Protein AF-X1QHU5-F1 (afdb_monomer)

Foldseek 3Di:
DVLVVVVVVCVVCVPDDDAQEAPADQFLVSLVVCVVSPGQEYEDAQCAHSQLAAGDDLVSQLVRLLSNLVVQVVVNHAYEYEAAFAAFPVFQFADDDVNHGYPDRHDPCRQFGDLVSLLVSCVRNVHQEYEGRQRAHAAFASDPDADDCVGGVLVSLQSNCVSVVNHAYEYPNAAFNDVVLVVLQVVLPHDDDDHGGHDVVSVVSSVVRRHDYYDHDNQLVSQLNSQLSNCCVVCVPDDPVCVSVVSSVVSSVVVVVD

Nearest PDB structures (foldseek):
  5u4n-assembly1_A-2  TM=1.002E+00  e=1.452E-43  Neisseria gonorrhoeae
  5u7s-assembly1_A-2  TM=9.946E-01  e=7.990E-39  Acinetobacter baumannii
  5u7s-assembly1_B-2  TM=9.998E-01  e=1.612E-35  Acinetobacter baumannii
  3ohi-assembly1_B  TM=9.628E-01  e=9.745E-25  Giardia duodenalis
  2isv-assembly1_A  TM=9.742E-01  e=1.432E-22  Giardia duodenalis

Structure (mmCIF, N/CA/C/O backbone):
data_AF-X1QHU5-F1
#
_entry.id   AF-X1QHU5-F1
#
loop_
_atom_site.group_PDB
_atom_site.id
_atom_site.type_symbol
_atom_site.label_atom_id
_atom_site.label_alt_id
_atom_site.label_comp_id
_atom_site.label_asym_id
_atom_site.label_entity_id
_atom_site.label_seq_id
_atom_site.pdbx_PDB_ins_code
_atom_site.Cartn_x
_atom_site.Cartn_y
_atom_site.Cartn_z
_atom_site.occupancy
_atom_site.B_iso_or_equiv
_atom_site.auth_seq_id
_atom_site.auth_comp_id
_atom_site.auth_asym_id
_atom_site.auth_atom_id
_atom_site.pdbx_PDB_model_num
ATOM 1 N N . PHE A 1 1 ? -10.743 1.634 -17.796 1.00 85.94 1 PHE A N 1
ATOM 2 C CA . PHE A 1 1 ? -9.766 0.640 -18.285 1.00 85.94 1 PHE A CA 1
ATOM 3 C C . PHE A 1 1 ? -9.348 -0.328 -17.175 1.00 85.94 1 PHE A C 1
ATOM 5 O O . PHE A 1 1 ? -9.432 -1.517 -17.434 1.00 85.94 1 PHE A O 1
ATOM 12 N N . LEU A 1 2 ? -9.015 0.126 -15.951 1.00 96.88 2 LEU A N 1
ATOM 13 C CA . LEU A 1 2 ? -8.623 -0.740 -14.815 1.00 96.88 2 LEU A CA 1
ATOM 14 C C . LEU A 1 2 ? -9.543 -1.954 -14.605 1.00 96.88 2 LEU A C 1
ATOM 16 O O . LEU A 1 2 ? -9.075 -3.085 -14.634 1.00 96.88 2 LEU A O 1
ATOM 20 N N . ARG A 1 3 ? -10.863 -1.727 -14.530 1.00 97.06 3 ARG A N 1
ATOM 21 C CA . ARG A 1 3 ? -11.877 -2.795 -14.452 1.00 97.06 3 ARG A CA 1
ATOM 22 C C . ARG A 1 3 ? -11.651 -3.915 -15.476 1.00 97.06 3 ARG A C 1
ATOM 24 O O . ARG A 1 3 ? -11.745 -5.085 -15.139 1.00 97.06 3 ARG A O 1
ATOM 31 N N . HIS A 1 4 ? -11.367 -3.565 -16.729 1.00 98.31 4 HIS A N 1
ATOM 32 C CA . HIS A 1 4 ? -11.203 -4.553 -17.796 1.00 98.31 4 HIS A CA 1
ATOM 33 C C . HIS A 1 4 ? -9.871 -5.304 -17.724 1.00 98.31 4 HIS A C 1
ATOM 35 O O . HIS A 1 4 ? -9.828 -6.447 -18.163 1.00 98.31 4 HIS A O 1
ATOM 41 N N . LEU A 1 5 ? -8.817 -4.713 -17.146 1.00 98.44 5 LEU A N 1
ATOM 42 C CA . LEU A 1 5 ? -7.569 -5.439 -16.881 1.00 98.44 5 LEU A CA 1
ATOM 43 C C . LEU A 1 5 ? -7.803 -6.559 -15.862 1.00 98.44 5 LEU A C 1
ATOM 45 O O . LEU A 1 5 ? -7.362 -7.683 -16.075 1.00 98.44 5 LEU A O 1
ATOM 49 N N . ILE A 1 6 ? -8.560 -6.270 -14.801 1.00 98.50 6 ILE A N 1
ATOM 50 C CA . ILE A 1 6 ? -8.901 -7.274 -13.789 1.00 98.50 6 ILE A CA 1
ATOM 51 C C . ILE A 1 6 ? -9.835 -8.348 -14.353 1.00 98.50 6 ILE A C 1
ATOM 53 O O . ILE A 1 6 ? -9.624 -9.528 -14.091 1.00 98.50 6 ILE A O 1
ATOM 57 N N . LEU A 1 7 ? -10.821 -7.974 -15.176 1.00 98.38 7 LEU A N 1
ATOM 58 C CA . LEU A 1 7 ? -11.672 -8.957 -15.858 1.00 98.38 7 LEU A CA 1
ATOM 59 C C . LEU A 1 7 ? -10.853 -9.905 -16.744 1.00 98.38 7 LEU A C 1
ATOM 61 O O . LEU A 1 7 ? -11.042 -11.112 -16.654 1.00 98.38 7 LEU A O 1
ATOM 65 N N . ALA A 1 8 ? -9.905 -9.380 -17.528 1.00 98.62 8 ALA A N 1
ATOM 66 C CA . ALA A 1 8 ? -9.025 -10.208 -18.349 1.00 98.62 8 ALA A CA 1
ATOM 67 C C . ALA A 1 8 ? -8.171 -11.165 -17.498 1.00 98.62 8 ALA A C 1
ATOM 69 O O . ALA A 1 8 ? -8.049 -12.337 -17.839 1.00 98.62 8 ALA A O 1
ATOM 70 N N . ALA A 1 9 ? -7.638 -10.699 -16.362 1.00 98.31 9 ALA A N 1
ATOM 71 C CA . ALA A 1 9 ? -6.880 -11.550 -15.445 1.00 98.31 9 ALA A CA 1
ATOM 72 C C . ALA A 1 9 ? -7.738 -12.686 -14.858 1.00 98.31 9 ALA A C 1
ATOM 74 O O . ALA A 1 9 ? -7.284 -13.823 -14.788 1.00 98.31 9 ALA A O 1
ATOM 75 N N . ILE A 1 10 ? -8.987 -12.404 -14.476 1.00 98.19 10 ILE A N 1
ATOM 76 C CA . ILE A 1 10 ? -9.917 -13.425 -13.965 1.00 98.19 10 ILE A CA 1
ATOM 77 C C . ILE A 1 10 ? -10.288 -14.433 -15.064 1.00 98.19 10 ILE A C 1
ATOM 79 O O . ILE A 1 10 ? -10.389 -15.627 -14.791 1.00 98.19 10 ILE A O 1
ATOM 83 N N . GLU A 1 11 ? -10.476 -13.973 -16.304 1.00 98.62 11 GLU A N 1
ATOM 84 C CA . GLU A 1 11 ? -10.753 -14.843 -17.455 1.00 98.62 11 GLU A CA 1
ATOM 85 C C . GLU A 1 11 ? -9.562 -15.753 -17.798 1.00 98.62 11 GLU A C 1
ATOM 87 O O . GLU A 1 11 ? -9.755 -16.938 -18.074 1.00 98.62 11 GLU A O 1
ATOM 92 N N . GLU A 1 12 ? -8.337 -15.224 -17.763 1.00 98.62 12 GLU A N 1
ATOM 93 C CA . GLU A 1 12 ? -7.111 -15.976 -18.056 1.00 98.62 12 GLU A CA 1
ATOM 94 C C . GLU A 1 12 ? -6.731 -16.944 -16.922 1.00 98.62 12 GLU A C 1
ATOM 96 O O . GLU A 1 12 ? -6.290 -18.068 -17.179 1.00 98.62 12 GLU A O 1
ATOM 101 N N . PHE A 1 13 ? -6.957 -16.549 -15.664 1.00 98.25 13 PHE A N 1
ATOM 102 C CA . PHE A 1 13 ? -6.582 -17.307 -14.466 1.00 98.25 13 PHE A CA 1
ATOM 103 C C . PHE A 1 13 ? -7.801 -17.662 -13.591 1.00 98.25 13 PHE A C 1
ATOM 105 O O . PHE A 1 13 ? -7.847 -17.306 -12.412 1.00 98.25 13 PHE A O 1
ATOM 112 N N . PRO A 1 14 ? -8.772 -18.448 -14.098 1.00 97.88 14 PRO A N 1
ATOM 113 C CA . PRO A 1 14 ? -10.074 -18.653 -13.444 1.00 97.88 14 PRO A CA 1
ATOM 114 C C . PRO A 1 14 ? -10.017 -19.440 -12.124 1.00 97.88 14 PRO A C 1
ATOM 116 O O . PRO A 1 14 ? -11.019 -19.569 -11.426 1.00 97.88 14 PRO A O 1
ATOM 119 N N . HIS A 1 15 ? -8.861 -20.014 -11.793 1.00 98.31 15 HIS A N 1
ATOM 120 C CA . HIS A 1 15 ? -8.626 -20.794 -10.580 1.00 98.31 15 HIS A CA 1
ATOM 121 C C . HIS A 1 15 ? -8.024 -19.960 -9.440 1.00 98.31 15 HIS A C 1
ATOM 123 O O . HIS A 1 15 ? -7.868 -20.477 -8.334 1.00 98.31 15 HIS A O 1
ATOM 129 N N . ILE A 1 16 ? -7.678 -18.696 -9.697 1.00 98.31 16 ILE A N 1
ATOM 130 C CA . ILE A 1 16 ? -7.109 -17.782 -8.709 1.00 98.31 16 ILE A CA 1
ATOM 131 C C . ILE A 1 16 ? -8.197 -16.792 -8.279 1.00 98.31 16 ILE A C 1
ATOM 133 O O . ILE A 1 16 ? -8.677 -16.021 -9.109 1.00 98.31 16 ILE A O 1
ATOM 137 N N . PRO A 1 17 ? -8.608 -16.779 -6.999 1.00 98.44 17 PRO A N 1
ATOM 138 C CA . PRO A 1 17 ? -9.481 -15.732 -6.483 1.00 98.44 17 PRO A CA 1
ATOM 139 C C . PRO A 1 17 ? -8.769 -14.377 -6.541 1.00 98.44 17 PRO A C 1
ATOM 141 O O . PRO A 1 17 ? -7.654 -14.241 -6.041 1.00 98.44 17 PRO A O 1
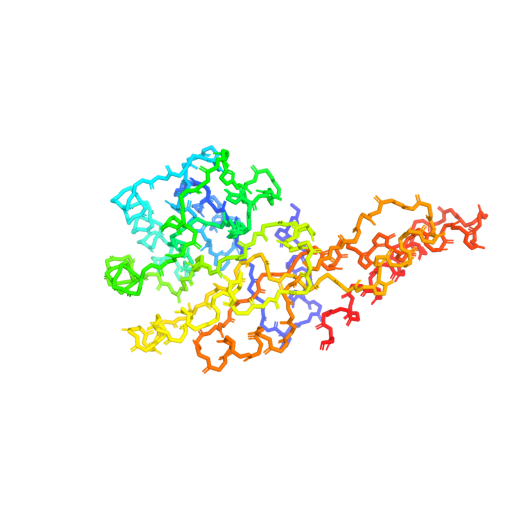ATOM 144 N N . VAL A 1 18 ? -9.418 -13.371 -7.127 1.00 98.50 18 VAL A N 1
ATOM 145 C CA . VAL A 1 18 ? -8.866 -12.016 -7.263 1.00 98.50 18 VAL A CA 1
ATOM 146 C C . VAL A 1 18 ? -9.747 -11.026 -6.510 1.00 98.50 18 VAL A C 1
ATOM 148 O O . VAL A 1 18 ? -10.958 -10.986 -6.717 1.00 98.50 18 VAL A O 1
ATOM 151 N N . CYS A 1 19 ? -9.126 -10.204 -5.663 1.00 98.56 19 CYS A N 1
ATOM 152 C CA . CYS A 1 19 ? -9.752 -9.029 -5.064 1.00 98.56 19 CYS A CA 1
ATOM 153 C C . CYS A 1 19 ? -9.304 -7.777 -5.827 1.00 98.56 19 CYS A C 1
ATOM 155 O O . CYS A 1 19 ? -8.105 -7.545 -5.973 1.00 98.56 19 CYS A O 1
ATOM 157 N N . MET A 1 20 ? -10.256 -6.964 -6.291 1.00 98.62 20 MET A N 1
ATOM 158 C CA . MET A 1 20 ? -9.975 -5.608 -6.763 1.00 98.62 20 MET A CA 1
ATOM 159 C C . MET A 1 20 ? -10.286 -4.639 -5.624 1.00 98.62 20 MET A C 1
ATOM 161 O O . MET A 1 20 ? -11.458 -4.410 -5.311 1.00 98.62 20 MET A O 1
ATOM 165 N N . HIS A 1 21 ? -9.233 -4.120 -4.999 1.00 98.81 21 HIS A N 1
ATOM 166 C CA . HIS A 1 21 ? -9.302 -3.231 -3.844 1.00 98.81 21 HIS A CA 1
ATOM 167 C C . HIS A 1 21 ? -8.992 -1.786 -4.251 1.00 98.81 21 HIS A C 1
ATOM 169 O O . HIS A 1 21 ? -8.044 -1.558 -5.000 1.00 98.81 21 HIS A O 1
ATOM 175 N N . GLN A 1 22 ? -9.805 -0.831 -3.789 1.00 98.56 22 GLN A N 1
ATOM 176 C CA . GLN A 1 22 ? -9.531 0.599 -3.947 1.00 98.56 22 GLN A CA 1
ATOM 177 C C . GLN A 1 22 ? -8.729 1.074 -2.746 1.00 98.56 22 GLN A C 1
ATOM 179 O O . GLN A 1 22 ? -9.267 1.070 -1.642 1.00 98.56 22 GLN A O 1
ATOM 184 N N . ASP A 1 23 ? -7.497 1.509 -2.984 1.00 97.94 23 ASP A N 1
ATOM 185 C CA . ASP A 1 23 ? -6.625 2.063 -1.947 1.00 97.94 23 ASP A CA 1
ATOM 186 C C . ASP A 1 23 ? -6.945 3.548 -1.705 1.00 97.94 23 ASP A C 1
ATOM 188 O O . ASP A 1 23 ? -7.388 4.246 -2.625 1.00 97.94 23 ASP A O 1
ATOM 192 N N . HIS A 1 24 ? -6.760 4.004 -0.463 1.00 96.56 24 HIS A N 1
ATOM 193 C CA . HIS A 1 24 ? -6.918 5.393 -0.006 1.00 96.56 24 HIS A CA 1
ATOM 194 C C . HIS A 1 24 ? -8.132 6.163 -0.573 1.00 96.56 24 HIS A C 1
ATOM 196 O O . HIS A 1 24 ? -8.014 7.241 -1.163 1.00 96.56 24 HIS A O 1
ATOM 202 N N . GLY A 1 25 ? -9.346 5.633 -0.397 1.00 97.69 25 GLY A N 1
ATOM 203 C CA . GLY A 1 25 ? -10.561 6.385 -0.705 1.00 97.69 25 GLY A CA 1
ATOM 204 C C . GLY A 1 25 ? -10.703 7.600 0.215 1.00 97.69 25 GLY A C 1
ATOM 205 O O . GLY A 1 25 ? -10.953 7.435 1.405 1.00 97.69 25 GLY A O 1
ATOM 206 N N . THR A 1 26 ? -10.596 8.810 -0.341 1.00 97.50 26 THR A N 1
ATOM 207 C CA . THR A 1 26 ? -10.594 10.071 0.431 1.00 97.50 26 THR A CA 1
ATOM 208 C C . THR A 1 26 ? -11.979 10.532 0.891 1.00 97.50 26 THR A C 1
ATOM 210 O O . THR A 1 26 ? -12.098 11.438 1.712 1.00 97.50 26 THR A O 1
ATOM 213 N N . SER A 1 27 ? -13.052 9.920 0.381 1.00 98.50 27 SER A N 1
ATOM 214 C CA . SER A 1 27 ? -14.421 10.183 0.830 1.00 98.50 27 SER A CA 1
ATOM 215 C C . SER A 1 27 ? -15.342 8.975 0.608 1.00 98.50 27 SER A C 1
ATOM 217 O O . SER A 1 27 ? -15.066 8.121 -0.252 1.00 98.50 27 SER A O 1
ATOM 219 N N . PRO A 1 28 ? -16.488 8.903 1.316 1.00 98.69 28 PRO A N 1
ATOM 220 C CA . PRO A 1 28 ? -17.507 7.893 1.043 1.00 98.69 28 PRO A CA 1
ATOM 221 C C . PRO A 1 28 ? -17.990 7.907 -0.415 1.00 98.69 28 PRO A C 1
ATOM 223 O O . PRO A 1 28 ? -18.254 6.849 -0.981 1.00 98.69 28 PRO A O 1
ATOM 226 N N . ASP A 1 29 ? -18.036 9.067 -1.073 1.00 98.62 29 ASP A N 1
ATOM 227 C CA . ASP A 1 29 ? -18.454 9.171 -2.477 1.00 98.62 29 ASP A CA 1
ATOM 228 C C . ASP A 1 29 ? -17.441 8.511 -3.430 1.00 98.62 29 ASP A C 1
ATOM 230 O O . ASP A 1 29 ? -17.827 7.827 -4.385 1.00 98.62 29 ASP A O 1
ATOM 234 N N . VAL A 1 30 ? -16.138 8.635 -3.147 1.00 98.56 30 VAL A N 1
ATOM 235 C CA . VAL A 1 30 ? -15.076 7.931 -3.891 1.00 98.56 30 VAL A CA 1
ATOM 236 C C . VAL A 1 30 ? -15.201 6.417 -3.709 1.00 98.56 30 VAL A C 1
ATOM 238 O O . VAL A 1 30 ? -15.130 5.656 -4.685 1.00 98.56 30 VAL A O 1
ATOM 241 N N . CYS A 1 31 ? -15.458 5.964 -2.481 1.00 98.75 31 CYS A N 1
ATOM 242 C CA . CYS A 1 31 ? -15.699 4.551 -2.188 1.00 98.75 31 CYS A CA 1
ATOM 243 C C . CYS A 1 31 ? -16.944 4.035 -2.930 1.00 98.75 31 CYS A C 1
ATOM 245 O O . CYS A 1 31 ? -16.903 2.985 -3.576 1.00 98.75 31 CYS A O 1
ATOM 247 N N . GLN A 1 32 ? -18.034 4.808 -2.935 1.00 98.69 32 GLN A N 1
ATOM 248 C CA . GLN A 1 32 ? -19.267 4.467 -3.640 1.00 98.69 32 GLN A CA 1
ATOM 249 C C . GLN A 1 32 ? -19.022 4.350 -5.146 1.00 98.69 32 GLN A C 1
ATOM 251 O O . GLN A 1 32 ? -19.490 3.407 -5.795 1.00 98.69 32 GLN A O 1
ATOM 256 N N . ARG A 1 33 ? -18.260 5.287 -5.718 1.00 98.56 33 ARG A N 1
ATOM 257 C CA . ARG A 1 33 ? -17.893 5.245 -7.132 1.00 98.56 33 ARG A CA 1
ATOM 258 C C . ARG A 1 33 ? -17.075 3.998 -7.464 1.00 98.56 33 ARG A C 1
ATOM 260 O O . ARG A 1 33 ? -17.301 3.391 -8.510 1.00 98.56 33 ARG A O 1
ATOM 267 N N . SER A 1 34 ? -16.171 3.595 -6.580 1.00 98.69 34 SER A N 1
ATOM 268 C CA . SER A 1 34 ? -15.360 2.385 -6.751 1.00 98.69 34 SER A CA 1
ATOM 269 C C . SER A 1 34 ? -16.233 1.127 -6.751 1.00 98.69 34 SER A C 1
ATOM 271 O O . SER A 1 34 ? -16.131 0.304 -7.662 1.00 98.69 34 SER A O 1
ATOM 273 N N . ILE A 1 35 ? -17.208 1.035 -5.842 1.00 98.62 35 ILE A N 1
ATOM 274 C CA . ILE A 1 35 ? -18.209 -0.046 -5.838 1.00 98.62 35 ILE A CA 1
ATOM 275 C C . ILE A 1 35 ? -18.974 -0.098 -7.173 1.00 98.62 35 ILE A C 1
ATOM 277 O O . ILE A 1 35 ? -19.084 -1.160 -7.785 1.00 98.62 35 ILE A O 1
ATOM 281 N N . GLN A 1 36 ? -19.435 1.045 -7.700 1.00 98.44 36 GLN A N 1
ATOM 282 C CA . GLN A 1 36 ? -20.114 1.106 -9.010 1.00 98.44 36 GLN A CA 1
ATOM 283 C C . GLN A 1 36 ? -19.230 0.629 -10.175 1.00 98.44 36 GLN A C 1
ATOM 285 O O . GLN A 1 36 ? -19.736 0.161 -11.199 1.00 98.44 36 GLN A O 1
ATOM 290 N N . LEU A 1 37 ? -17.909 0.769 -10.048 1.00 98.38 37 LEU A N 1
ATOM 291 C CA . LEU A 1 37 ? -16.937 0.313 -11.040 1.00 98.38 37 LEU A CA 1
ATOM 292 C C . LEU A 1 37 ? -16.614 -1.184 -10.925 1.00 98.38 37 LEU A C 1
ATOM 294 O O . LEU A 1 37 ? -15.932 -1.708 -11.808 1.00 98.38 37 LEU A O 1
ATOM 298 N N . GLY A 1 38 ? -17.164 -1.878 -9.925 1.00 97.94 38 GLY A N 1
ATOM 299 C CA . GLY A 1 38 ? -17.027 -3.321 -9.734 1.00 97.94 38 GLY A CA 1
ATOM 300 C C . GLY A 1 38 ? -15.893 -3.730 -8.797 1.00 97.94 38 GLY A C 1
ATOM 301 O O . GLY A 1 38 ? -15.462 -4.878 -8.862 1.00 97.94 38 GLY A O 1
ATOM 302 N N . PHE A 1 39 ? -15.399 -2.817 -7.956 1.00 98.69 39 PHE A N 1
ATOM 303 C CA . PHE A 1 39 ? -14.452 -3.168 -6.900 1.00 98.69 39 PHE A CA 1
ATOM 304 C C . PHE A 1 39 ? -15.121 -4.081 -5.866 1.00 98.69 39 PHE A C 1
ATOM 306 O O . PHE A 1 39 ? -16.252 -3.833 -5.448 1.00 98.69 39 PHE A O 1
ATOM 313 N N . SER A 1 40 ? -14.411 -5.134 -5.458 1.00 98.75 40 SER A N 1
ATOM 314 C CA . SER A 1 40 ? -14.866 -6.097 -4.446 1.00 98.75 40 SER A CA 1
ATOM 315 C C . SER A 1 40 ? -14.449 -5.703 -3.028 1.00 98.75 40 SER A C 1
ATOM 317 O O . SER A 1 40 ? -14.931 -6.286 -2.060 1.00 98.75 40 SER A O 1
ATOM 319 N N . SER A 1 41 ? -13.561 -4.715 -2.899 1.00 98.94 41 SER A N 1
ATOM 320 C CA . SER A 1 41 ? -13.158 -4.117 -1.631 1.00 98.94 41 SER A CA 1
ATOM 321 C C . SER A 1 41 ? -12.806 -2.638 -1.819 1.00 98.94 41 SER A C 1
ATOM 323 O O . SER A 1 41 ? -12.336 -2.237 -2.885 1.00 98.94 41 SER A O 1
ATOM 325 N N . VAL A 1 42 ? -13.027 -1.825 -0.790 1.00 98.88 42 VAL A N 1
ATOM 326 C CA . VAL A 1 42 ? -12.642 -0.408 -0.754 1.00 98.88 42 VAL A CA 1
ATOM 327 C C . VAL A 1 42 ? -11.968 -0.076 0.572 1.00 98.88 42 VAL A C 1
ATOM 329 O O . VAL A 1 42 ? -12.325 -0.641 1.601 1.00 98.88 42 VAL A O 1
ATOM 332 N N . MET A 1 43 ? -11.023 0.853 0.561 1.00 98.81 43 MET A N 1
ATOM 333 C CA . MET A 1 43 ? -10.507 1.496 1.760 1.00 98.81 43 MET A CA 1
ATOM 334 C C . MET A 1 43 ? -11.139 2.879 1.904 1.00 98.81 43 MET A C 1
ATOM 336 O O . MET A 1 43 ? -11.079 3.677 0.969 1.00 98.81 43 MET A O 1
ATOM 340 N N . MET A 1 44 ? -11.719 3.167 3.067 1.00 98.62 44 MET A N 1
ATOM 341 C CA . MET A 1 44 ? -12.021 4.537 3.478 1.00 98.62 44 MET A CA 1
ATOM 342 C C . MET A 1 44 ? -10.860 5.025 4.335 1.00 98.62 44 MET A C 1
ATOM 344 O O . MET A 1 44 ? -10.765 4.665 5.509 1.00 98.62 44 MET A O 1
ATOM 348 N N . ASP A 1 45 ? -9.988 5.843 3.753 1.00 98.19 45 ASP A N 1
ATOM 349 C CA . ASP A 1 45 ? -8.929 6.495 4.515 1.00 98.19 45 ASP A CA 1
ATOM 350 C C . ASP A 1 45 ? -9.504 7.728 5.210 1.00 98.19 45 ASP A C 1
ATOM 352 O O . ASP A 1 45 ? -9.414 8.859 4.740 1.00 98.19 45 ASP A O 1
ATOM 356 N N . GLY A 1 46 ? -10.191 7.470 6.320 1.00 97.62 46 GLY A N 1
ATOM 357 C CA . GLY A 1 46 ? -10.712 8.510 7.188 1.00 97.62 46 GLY A CA 1
ATOM 358 C C . GLY A 1 46 ? -9.656 9.104 8.111 1.00 97.62 46 GLY A C 1
ATOM 359 O O . GLY A 1 46 ? -10.027 9.953 8.910 1.00 97.62 46 GLY A O 1
ATOM 360 N N . SER A 1 47 ? -8.387 8.672 8.055 1.00 95.94 47 SER A N 1
ATOM 361 C CA . SER A 1 47 ? -7.316 9.284 8.852 1.00 95.94 47 SER A CA 1
ATOM 362 C C . SER A 1 47 ? -6.973 10.685 8.335 1.00 95.94 47 SER A C 1
ATOM 364 O O . SER A 1 47 ? -6.617 11.576 9.111 1.00 95.94 47 SER A O 1
ATOM 366 N N . LEU A 1 48 ? -7.181 10.906 7.035 1.00 95.75 48 LEU A N 1
ATOM 367 C CA . LEU A 1 48 ? -6.971 12.163 6.333 1.00 95.75 48 LEU A CA 1
ATOM 368 C C . LEU A 1 48 ? -8.302 12.769 5.856 1.00 95.75 48 LEU A C 1
ATOM 370 O O . LEU A 1 48 ? -9.346 12.117 5.792 1.00 95.75 48 LEU A O 1
ATOM 374 N N . GLY A 1 49 ? -8.274 14.066 5.556 1.00 95.44 49 GLY A N 1
ATOM 375 C CA . GLY A 1 49 ? -9.391 14.783 4.956 1.00 95.44 49 GLY A CA 1
ATOM 376 C C . GLY A 1 49 ? -9.573 14.414 3.485 1.00 95.44 49 GLY A C 1
ATOM 377 O O . GLY A 1 49 ? -8.764 13.703 2.893 1.00 95.44 49 GLY A O 1
ATOM 378 N N . GLU A 1 50 ? -10.615 14.956 2.848 1.00 97.00 50 GLU A N 1
ATOM 379 C CA . GLU A 1 50 ? -10.876 14.709 1.418 1.00 97.00 50 GLU A CA 1
ATOM 380 C C . GLU A 1 50 ? -9.745 15.193 0.490 1.00 97.00 50 GLU A C 1
ATOM 382 O O . GLU A 1 50 ? -9.661 14.770 -0.664 1.00 97.00 50 GLU A O 1
ATOM 387 N N . ASP A 1 51 ? -8.872 16.068 0.997 1.00 96.00 51 ASP A N 1
ATOM 388 C CA . ASP A 1 51 ? -7.654 16.522 0.327 1.00 96.00 51 ASP A CA 1
ATOM 389 C C . ASP A 1 51 ? -6.540 15.461 0.286 1.00 96.00 51 ASP A C 1
ATOM 391 O O . ASP A 1 51 ? -5.551 15.664 -0.417 1.00 96.00 51 ASP A O 1
ATOM 395 N N . GLY A 1 52 ? -6.696 14.354 1.022 1.00 94.31 52 GLY A N 1
ATOM 396 C CA . GLY A 1 52 ? -5.707 13.286 1.160 1.00 94.31 52 GLY A CA 1
ATOM 397 C C . GLY A 1 52 ? -4.443 13.715 1.907 1.00 94.31 52 GLY A C 1
ATOM 398 O O . GLY A 1 52 ? -3.402 13.085 1.731 1.00 94.31 52 GLY A O 1
ATOM 399 N N . LYS A 1 53 ? -4.504 14.811 2.679 1.00 94.06 53 LYS A N 1
ATOM 400 C CA . LYS A 1 53 ? -3.323 15.498 3.232 1.00 94.06 53 LYS A CA 1
ATOM 401 C C . LYS A 1 53 ? -3.481 15.971 4.664 1.00 94.06 53 LYS A C 1
ATOM 403 O O . LYS A 1 53 ? -2.507 15.973 5.410 1.00 94.06 53 LYS A O 1
ATOM 408 N N . THR A 1 54 ? -4.674 16.395 5.062 1.00 94.69 54 THR A N 1
ATOM 409 C CA . THR A 1 54 ? -4.896 16.959 6.396 1.00 94.69 54 THR A CA 1
ATOM 410 C C . THR A 1 54 ? -5.302 15.854 7.373 1.00 94.69 54 THR A C 1
ATOM 412 O O . THR A 1 54 ? -6.371 15.280 7.174 1.00 94.69 54 THR A O 1
ATOM 415 N N . PRO A 1 55 ? -4.534 15.561 8.444 1.00 94.50 55 PRO A N 1
ATOM 416 C CA . PRO A 1 55 ? -4.978 14.650 9.497 1.00 94.50 55 PRO A CA 1
ATOM 417 C C . PRO A 1 55 ? -6.307 15.099 10.101 1.00 94.50 55 PRO A C 1
ATOM 419 O O . PRO A 1 55 ? -6.493 16.277 10.417 1.00 94.50 55 PRO A O 1
ATOM 422 N N . THR A 1 56 ? -7.232 14.164 10.272 1.00 95.69 56 THR A N 1
ATOM 423 C CA . THR A 1 56 ? -8.566 14.442 10.814 1.00 95.69 56 THR A CA 1
ATOM 424 C C . THR A 1 56 ? -8.689 13.973 12.257 1.00 95.69 56 THR A C 1
ATOM 426 O O . THR A 1 56 ? -7.832 13.267 12.790 1.00 95.69 56 THR A O 1
ATOM 429 N N . ASP A 1 57 ? -9.761 14.400 12.921 1.00 95.81 57 ASP A N 1
ATOM 430 C CA . ASP A 1 57 ? -10.086 13.900 14.249 1.00 95.81 57 ASP A CA 1
ATOM 431 C C . ASP A 1 57 ? -10.747 12.510 14.207 1.00 95.81 57 ASP A C 1
ATOM 433 O O . ASP A 1 57 ? -11.320 12.067 13.208 1.00 95.81 57 ASP A O 1
ATOM 437 N N . TYR A 1 58 ? -10.679 11.818 15.342 1.00 96.56 58 TYR A N 1
ATOM 438 C CA . TYR A 1 58 ? -11.196 10.462 15.497 1.00 96.56 58 TYR A CA 1
ATOM 439 C C . TYR A 1 58 ? -12.694 10.336 15.168 1.00 96.56 58 TYR A C 1
ATOM 441 O O . TYR A 1 58 ? -13.120 9.363 14.547 1.00 96.56 58 TYR A O 1
ATOM 449 N N . GLU A 1 59 ? -13.509 11.322 15.551 1.00 98.25 59 GLU A N 1
ATOM 450 C CA . GLU A 1 59 ? -14.960 11.271 15.345 1.00 98.25 59 GLU A CA 1
ATOM 451 C C . GLU A 1 59 ? -15.329 11.465 13.868 1.00 98.25 59 GLU A C 1
ATOM 453 O O . GLU A 1 59 ? -16.263 10.827 13.372 1.00 98.25 59 GLU A O 1
ATOM 458 N N . TYR A 1 60 ? -14.577 12.296 13.137 1.00 98.31 60 TYR A N 1
ATOM 459 C CA . TYR A 1 60 ? -14.657 12.377 11.683 1.00 98.31 60 TYR A CA 1
ATOM 460 C C . TYR A 1 60 ? -14.364 11.014 11.056 1.00 98.31 60 TYR A C 1
ATOM 462 O O . TYR A 1 60 ? -15.207 10.511 10.306 1.00 98.31 60 TYR A O 1
ATOM 470 N N . ASN A 1 61 ? -13.223 10.409 11.406 1.00 98.50 61 ASN A N 1
ATOM 471 C CA . ASN A 1 61 ? -12.773 9.135 10.850 1.00 98.50 61 ASN A CA 1
ATOM 472 C C . ASN A 1 61 ? -13.811 8.022 11.075 1.00 98.50 61 ASN A C 1
ATOM 474 O O . ASN A 1 61 ? -14.256 7.364 10.129 1.00 98.50 61 ASN A O 1
ATOM 478 N N . VAL A 1 62 ? -14.288 7.865 12.315 1.00 98.75 62 VAL A N 1
ATOM 479 C CA . VAL A 1 62 ? -15.333 6.888 12.652 1.00 98.75 62 VAL A CA 1
ATOM 480 C C . VAL A 1 62 ? -16.585 7.116 11.808 1.00 98.75 62 VAL A C 1
ATOM 482 O O . VAL A 1 62 ? -17.118 6.160 11.243 1.00 98.75 62 VAL A O 1
ATOM 485 N N . ARG A 1 63 ? -17.055 8.363 11.690 1.00 98.75 63 ARG A N 1
ATOM 486 C CA . ARG A 1 63 ? -18.290 8.687 10.965 1.00 98.75 63 ARG A CA 1
ATOM 487 C C . ARG A 1 63 ? -18.198 8.340 9.480 1.00 98.75 63 ARG A C 1
ATOM 489 O O . ARG A 1 63 ? -19.108 7.693 8.959 1.00 98.75 63 ARG A O 1
ATOM 496 N N . VAL A 1 64 ? -17.136 8.771 8.793 1.00 98.75 64 VAL A N 1
ATOM 497 C CA . VAL A 1 64 ? -16.985 8.510 7.348 1.00 98.75 64 VAL A CA 1
ATOM 498 C C . VAL A 1 64 ? -16.754 7.025 7.076 1.00 98.75 64 VAL A C 1
ATOM 500 O O . VAL A 1 64 ? -17.335 6.473 6.141 1.00 98.75 64 VAL A O 1
ATOM 503 N N . THR A 1 65 ? -16.015 6.343 7.951 1.00 98.88 65 THR A N 1
ATOM 504 C CA . THR A 1 65 ? -15.790 4.898 7.853 1.00 98.88 65 THR A CA 1
ATOM 505 C C . THR A 1 65 ? -17.083 4.114 8.079 1.00 98.88 65 THR A C 1
ATOM 507 O O . THR A 1 65 ? -17.404 3.241 7.278 1.00 98.88 65 THR A O 1
ATOM 510 N N . GLN A 1 66 ? -17.891 4.456 9.090 1.00 98.81 66 GLN A N 1
ATOM 511 C CA . GLN A 1 66 ? -19.208 3.840 9.318 1.00 98.81 66 GLN A CA 1
ATOM 512 C C . GLN A 1 66 ? -20.147 4.011 8.121 1.00 98.81 66 GLN A C 1
ATOM 514 O O . GLN A 1 66 ? -20.837 3.066 7.733 1.00 98.81 66 GLN A O 1
ATOM 519 N N . GLN A 1 67 ? -20.178 5.210 7.532 1.00 98.75 67 GLN A N 1
ATOM 520 C CA . GLN A 1 67 ? -20.975 5.473 6.338 1.00 98.75 67 GLN A CA 1
ATOM 521 C C . GLN A 1 67 ? -20.538 4.570 5.178 1.00 98.75 67 GLN A C 1
ATOM 523 O O . GLN A 1 67 ? -21.391 3.965 4.522 1.00 98.75 67 GLN A O 1
ATOM 528 N N . THR A 1 68 ? -19.227 4.437 4.957 1.00 98.88 68 THR A N 1
ATOM 529 C CA . THR A 1 68 ? -18.672 3.564 3.917 1.00 98.88 68 THR A CA 1
ATOM 530 C C . THR A 1 68 ? -18.969 2.089 4.177 1.00 98.88 68 THR A C 1
ATOM 532 O O . THR A 1 68 ? -19.433 1.399 3.268 1.00 98.88 68 THR A O 1
ATOM 535 N N . VAL A 1 69 ? -18.795 1.616 5.413 1.00 98.88 69 VAL A N 1
ATOM 536 C CA . VAL A 1 69 ? -19.132 0.246 5.828 1.00 98.88 69 VAL A CA 1
ATOM 537 C C . VAL A 1 69 ? -20.598 -0.064 5.543 1.00 98.88 69 VAL A C 1
ATOM 539 O O . VAL A 1 69 ? -20.895 -1.046 4.863 1.00 98.88 69 VAL A O 1
ATOM 542 N N . ALA A 1 70 ? -21.520 0.805 5.966 1.00 98.75 70 ALA A N 1
ATOM 543 C CA . ALA A 1 70 ? -22.950 0.586 5.775 1.00 98.75 70 ALA A CA 1
ATOM 544 C C . ALA A 1 70 ? -23.334 0.416 4.292 1.00 98.75 70 ALA A C 1
ATOM 546 O O . ALA A 1 70 ? -24.111 -0.481 3.957 1.00 98.75 70 ALA A O 1
ATOM 547 N N . MET A 1 71 ? -22.787 1.244 3.393 1.00 98.44 71 MET A N 1
ATOM 548 C CA . MET A 1 71 ? -23.096 1.143 1.960 1.00 98.44 71 MET A CA 1
ATOM 549 C C . MET A 1 71 ? -22.387 -0.028 1.261 1.00 98.44 71 MET A C 1
ATOM 551 O O . MET A 1 71 ? -22.962 -0.630 0.352 1.00 98.44 71 MET A O 1
ATOM 555 N N . ALA A 1 72 ? -21.161 -0.362 1.670 1.00 98.75 72 ALA A N 1
ATOM 556 C CA . ALA A 1 72 ? -20.370 -1.429 1.065 1.00 98.75 72 ALA A CA 1
ATOM 557 C C . ALA A 1 72 ? -20.906 -2.810 1.461 1.00 98.75 72 ALA A C 1
ATOM 559 O O . ALA A 1 72 ? -21.173 -3.647 0.593 1.00 98.75 72 ALA A O 1
ATOM 560 N N . HIS A 1 73 ? -21.177 -3.016 2.755 1.00 98.81 73 HIS A N 1
ATOM 561 C CA . HIS A 1 73 ? -21.719 -4.272 3.280 1.00 98.81 73 HIS A CA 1
ATOM 562 C C . HIS A 1 73 ? -23.109 -4.583 2.723 1.00 98.81 73 HIS A C 1
ATOM 564 O O . HIS A 1 73 ? -23.406 -5.744 2.447 1.00 98.81 73 HIS A O 1
ATOM 570 N N . ALA A 1 74 ? -23.933 -3.563 2.451 1.00 98.56 74 ALA A N 1
ATOM 571 C CA . ALA A 1 74 ? -25.227 -3.740 1.783 1.00 98.56 74 ALA A CA 1
ATOM 572 C C . ALA A 1 74 ? -25.111 -4.360 0.374 1.00 98.56 74 ALA A C 1
ATOM 574 O O . ALA A 1 74 ? -26.080 -4.934 -0.126 1.00 98.56 74 ALA A O 1
ATOM 575 N N . CYS A 1 75 ? -23.933 -4.271 -0.253 1.00 97.62 75 CYS A N 1
ATOM 576 C CA . CYS A 1 75 ? -23.631 -4.839 -1.566 1.00 97.62 75 CYS A CA 1
ATOM 577 C C . CYS A 1 75 ? -22.641 -6.019 -1.508 1.00 97.62 75 CYS A C 1
ATOM 579 O O . CYS A 1 75 ? -22.228 -6.507 -2.559 1.00 97.62 75 CYS A O 1
ATOM 581 N N . GLY A 1 76 ? -22.245 -6.476 -0.314 1.00 98.44 76 GLY A N 1
ATOM 582 C CA . GLY A 1 76 ? -21.257 -7.547 -0.138 1.00 98.44 76 GLY A CA 1
ATOM 583 C C . GLY A 1 76 ? -19.806 -7.149 -0.442 1.00 98.44 76 GLY A C 1
ATOM 584 O O . GLY A 1 76 ? -18.989 -8.028 -0.702 1.00 98.44 76 GLY A O 1
ATOM 585 N N . VAL A 1 77 ? -19.487 -5.851 -0.438 1.00 98.81 77 VAL A N 1
ATOM 586 C CA . VAL A 1 77 ? -18.126 -5.320 -0.629 1.00 98.81 77 VAL A CA 1
ATOM 587 C C . VAL A 1 77 ? -17.452 -5.127 0.728 1.00 98.81 77 VAL A C 1
ATOM 589 O O . VAL A 1 77 ? -18.064 -4.567 1.634 1.00 98.81 77 VAL A O 1
ATOM 592 N N . SER A 1 78 ? -16.194 -5.555 0.856 1.00 98.88 78 SER A N 1
ATOM 593 C CA . SER A 1 78 ? -15.407 -5.394 2.089 1.00 98.88 78 SER A CA 1
ATOM 594 C C . SER A 1 78 ? -14.837 -3.984 2.244 1.00 98.88 78 SER A C 1
ATOM 596 O O . SER A 1 78 ? -14.467 -3.353 1.250 1.00 98.88 78 SER A O 1
ATOM 598 N N . VAL A 1 79 ? -14.679 -3.528 3.486 1.00 98.88 79 VAL A N 1
ATOM 599 C CA . VAL A 1 79 ? -14.123 -2.217 3.831 1.00 98.88 79 VAL A CA 1
ATOM 600 C C . VAL A 1 79 ? -12.886 -2.337 4.707 1.00 98.88 79 VAL A C 1
ATOM 602 O O . VAL A 1 79 ? -12.904 -2.963 5.766 1.00 98.88 79 VAL A O 1
ATOM 605 N N . GLU A 1 80 ? -11.831 -1.665 4.272 1.00 98.94 80 GLU A N 1
ATOM 606 C CA . GLU A 1 80 ? -10.676 -1.322 5.092 1.00 98.94 80 GLU A CA 1
ATOM 607 C C . GLU A 1 80 ? -10.837 0.104 5.634 1.00 98.94 80 GLU A C 1
ATOM 609 O O . GLU A 1 80 ? -11.286 0.997 4.913 1.00 98.94 80 GLU A O 1
ATOM 614 N N . GLY A 1 81 ? -10.491 0.321 6.900 1.00 98.62 81 GLY A N 1
ATOM 615 C CA . GLY A 1 81 ? -10.323 1.661 7.469 1.00 98.62 81 GLY A CA 1
ATOM 616 C C . GLY A 1 81 ? -8.912 1.839 8.014 1.00 98.62 81 GLY A C 1
ATOM 617 O O . GLY A 1 81 ? -8.236 0.847 8.285 1.00 98.62 81 GLY A O 1
ATOM 618 N N . GLU A 1 82 ? -8.486 3.082 8.211 1.00 98.06 82 GLU A N 1
ATOM 619 C CA . GLU A 1 82 ? -7.176 3.416 8.782 1.00 98.06 82 GLU A CA 1
ATOM 620 C C . GLU A 1 82 ? -7.316 4.174 10.100 1.00 98.06 82 GLU A C 1
ATOM 622 O O . GLU A 1 82 ? -8.159 5.063 10.226 1.00 98.06 82 GLU A O 1
ATOM 627 N N . LEU A 1 83 ? -6.485 3.824 11.084 1.00 95.38 83 LEU A N 1
ATOM 628 C CA . LEU A 1 83 ? -6.379 4.548 12.347 1.00 95.38 83 LEU A CA 1
ATOM 629 C C . LEU A 1 83 ? -4.918 4.880 12.661 1.00 95.38 83 LEU A C 1
ATOM 631 O O . LEU A 1 83 ? -4.065 3.993 12.689 1.00 95.38 83 LEU A O 1
ATOM 635 N N . GLY A 1 84 ? -4.660 6.142 13.002 1.00 91.12 84 GLY A N 1
ATOM 636 C CA . GLY A 1 84 ? -3.317 6.728 12.982 1.00 91.12 84 GLY A CA 1
ATOM 637 C C . GLY A 1 84 ? -3.004 7.313 11.604 1.00 91.12 84 GLY A C 1
ATOM 638 O O . GLY A 1 84 ? -3.801 7.177 10.686 1.00 91.12 84 GLY A O 1
ATOM 639 N N . CYS A 1 85 ? -1.869 7.989 11.476 1.00 86.88 85 CYS A N 1
ATOM 640 C CA . CYS A 1 85 ? -1.379 8.551 10.222 1.00 86.88 85 CYS A CA 1
ATOM 641 C C . CYS A 1 85 ? -0.034 7.914 9.881 1.00 86.88 85 CYS A C 1
ATOM 643 O O . CYS A 1 85 ? 0.865 7.880 10.722 1.00 86.88 85 CYS A O 1
ATOM 645 N N . LEU A 1 86 ? 0.140 7.456 8.644 1.00 84.56 86 LEU A N 1
ATOM 646 C CA . LEU A 1 86 ? 1.441 6.982 8.171 1.00 84.56 86 LEU A CA 1
ATOM 647 C C . LEU A 1 86 ? 2.497 8.086 8.259 1.00 84.56 86 LEU A C 1
ATOM 649 O O . LEU A 1 86 ? 2.236 9.255 7.980 1.00 84.56 86 LEU A O 1
ATOM 653 N N . GLY A 1 87 ? 3.704 7.707 8.664 1.00 83.00 87 GLY A N 1
ATOM 654 C CA . GLY A 1 87 ? 4.729 8.654 9.069 1.00 83.00 87 GLY A CA 1
ATOM 655 C C . GLY A 1 87 ? 5.989 7.965 9.558 1.00 83.00 87 GLY A C 1
ATOM 656 O O . GLY A 1 87 ? 5.939 7.029 10.352 1.00 83.00 87 GLY A O 1
ATOM 657 N N . SER A 1 88 ? 7.137 8.449 9.091 1.00 83.75 88 SER A N 1
ATOM 658 C CA . SER A 1 88 ? 8.434 8.015 9.599 1.00 83.75 88 SER A CA 1
ATOM 659 C C . SER A 1 88 ? 8.639 8.558 11.011 1.00 83.75 88 SER A C 1
ATOM 661 O O . SER A 1 88 ? 8.681 9.774 11.206 1.00 83.75 88 SER A O 1
ATOM 663 N N . LEU A 1 89 ? 8.862 7.674 11.987 1.00 81.25 89 LEU A N 1
ATOM 664 C CA . LEU A 1 89 ? 9.169 8.076 13.369 1.00 81.25 89 LEU A CA 1
ATOM 665 C C . LEU A 1 89 ? 10.504 8.831 13.492 1.00 81.25 89 LEU A C 1
ATOM 667 O O . LEU A 1 89 ? 10.725 9.517 14.487 1.00 81.25 89 LEU A O 1
ATOM 671 N N . GLU A 1 90 ? 11.384 8.744 12.486 1.00 80.50 90 GLU A N 1
ATOM 672 C CA . GLU A 1 90 ? 12.645 9.496 12.451 1.00 80.50 90 GLU A CA 1
ATOM 673 C C . GLU A 1 90 ? 12.433 10.971 12.087 1.00 80.50 90 GLU A C 1
ATOM 675 O O . GLU A 1 90 ? 13.134 11.845 12.598 1.00 80.50 90 GLU A O 1
ATOM 680 N N . THR A 1 91 ? 11.501 11.252 11.170 1.00 83.62 91 THR A N 1
ATOM 681 C CA . THR A 1 91 ? 11.374 12.577 10.536 1.00 83.62 91 THR A CA 1
ATOM 682 C C . THR A 1 91 ? 10.055 13.283 10.828 1.00 83.62 91 THR A C 1
ATOM 684 O O . THR A 1 91 ? 9.968 14.496 10.646 1.00 83.62 91 THR A O 1
ATOM 687 N N . GLY A 1 92 ? 9.031 12.548 11.265 1.00 84.81 92 GLY A N 1
ATOM 688 C CA . GLY A 1 92 ? 7.665 13.047 11.404 1.00 84.81 92 GLY A CA 1
ATOM 689 C C . GLY A 1 92 ? 6.919 13.217 10.078 1.00 84.81 92 GLY A C 1
ATOM 690 O O . GLY A 1 92 ? 5.853 13.821 10.070 1.00 84.81 92 GLY A O 1
ATOM 691 N N . MET A 1 93 ? 7.469 12.741 8.954 1.00 87.44 93 MET A N 1
ATOM 692 C CA . MET A 1 93 ? 6.899 12.947 7.617 1.00 87.44 93 MET A CA 1
ATOM 693 C C . MET A 1 93 ? 6.329 11.649 7.023 1.00 87.44 93 MET A C 1
ATOM 695 O O . MET A 1 93 ? 6.946 10.588 7.134 1.00 87.44 93 MET A O 1
ATOM 699 N N . ALA A 1 94 ? 5.176 11.746 6.350 1.00 81.62 94 ALA A N 1
ATOM 700 C CA . ALA A 1 94 ? 4.439 10.620 5.754 1.00 81.62 94 ALA A CA 1
ATOM 701 C C . ALA A 1 94 ? 4.999 10.114 4.413 1.00 81.62 94 ALA A C 1
ATOM 703 O O . ALA A 1 94 ? 4.855 8.935 4.081 1.00 81.62 94 ALA A O 1
ATOM 704 N N . GLY A 1 95 ? 5.641 10.996 3.640 1.00 83.06 95 GLY A N 1
ATOM 705 C CA . GLY A 1 95 ? 5.822 10.768 2.204 1.00 83.06 95 GLY A CA 1
ATOM 706 C C . GLY A 1 95 ? 4.487 10.860 1.452 1.00 83.06 95 GLY A C 1
ATOM 707 O O . GLY A 1 95 ? 3.469 11.214 2.037 1.00 83.06 95 GLY A O 1
ATOM 708 N N . GLU A 1 96 ? 4.494 10.548 0.157 1.00 80.06 96 GLU A N 1
ATOM 709 C CA . GLU A 1 96 ? 3.290 10.565 -0.684 1.00 80.06 96 GLU A CA 1
ATOM 710 C C . GLU A 1 96 ? 3.163 9.239 -1.449 1.00 80.06 96 GLU A C 1
ATOM 712 O O . GLU A 1 96 ? 4.149 8.749 -2.007 1.00 80.06 96 GLU A O 1
ATOM 717 N N . GLU A 1 97 ? 1.951 8.686 -1.497 1.00 82.38 97 GLU A N 1
ATOM 718 C CA . GLU A 1 97 ? 1.537 7.605 -2.398 1.00 82.38 97 GLU A CA 1
ATOM 719 C C . GLU A 1 97 ? 0.483 8.170 -3.349 1.00 82.38 97 GLU A C 1
ATOM 721 O O . GLU A 1 97 ? -0.597 8.561 -2.918 1.00 82.38 97 GLU A O 1
ATOM 726 N N . ASP A 1 98 ? 0.829 8.326 -4.627 1.00 80.62 98 ASP A N 1
ATOM 727 C CA . ASP A 1 98 ? -0.034 8.937 -5.651 1.00 80.62 98 ASP A CA 1
ATOM 728 C C . ASP A 1 98 ? -0.682 10.285 -5.242 1.00 80.62 98 ASP A C 1
ATOM 730 O O . ASP A 1 98 ? -1.768 10.649 -5.695 1.00 80.62 98 ASP A O 1
ATOM 734 N N . GLY A 1 99 ? 0.028 11.067 -4.418 1.00 85.88 99 GLY A N 1
ATOM 735 C CA . GLY A 1 99 ? -0.401 12.373 -3.904 1.00 85.88 99 GLY A CA 1
ATOM 736 C C . GLY A 1 99 ? -1.121 12.337 -2.550 1.00 85.88 99 GLY A C 1
ATOM 737 O O . GLY A 1 99 ? -1.565 13.390 -2.092 1.00 85.88 99 GLY A O 1
ATOM 738 N N . ILE A 1 100 ? -1.224 11.161 -1.922 1.00 85.19 100 ILE A N 1
ATOM 739 C CA . ILE A 1 100 ? -1.872 10.933 -0.625 1.00 85.19 100 ILE A CA 1
ATOM 740 C C . ILE A 1 100 ? -0.815 10.717 0.461 1.00 85.19 100 ILE A C 1
ATOM 742 O O . ILE A 1 100 ? 0.107 9.908 0.316 1.00 85.19 100 ILE A O 1
ATOM 746 N N . GLY A 1 101 ? -0.956 11.445 1.562 1.00 87.25 101 GLY A N 1
ATOM 747 C CA . GLY A 1 101 ? -0.052 11.404 2.705 1.00 87.25 101 GLY A CA 1
ATOM 748 C C . GLY A 1 101 ? -0.103 12.711 3.486 1.00 87.25 101 GLY A C 1
ATOM 749 O O . GLY A 1 101 ? -0.311 13.779 2.911 1.00 87.25 101 GLY A O 1
ATOM 750 N N . ALA A 1 102 ? 0.075 12.633 4.805 1.00 87.94 102 ALA A N 1
ATOM 751 C CA . ALA A 1 102 ? -0.056 13.804 5.660 1.00 87.94 102 ALA A CA 1
ATOM 752 C C . ALA A 1 102 ? 0.956 14.909 5.304 1.00 87.94 102 ALA A C 1
ATOM 754 O O . ALA A 1 102 ? 2.165 14.663 5.240 1.00 87.94 102 ALA A O 1
ATOM 755 N N . GLU A 1 103 ? 0.470 16.141 5.136 1.00 89.00 103 GLU A N 1
ATOM 756 C CA . GLU A 1 103 ? 1.330 17.314 4.974 1.00 89.00 103 GLU A CA 1
ATOM 757 C C . GLU A 1 103 ? 1.753 17.892 6.332 1.00 89.00 103 GLU A C 1
ATOM 759 O O . GLU A 1 103 ? 0.942 18.097 7.235 1.00 89.00 103 GLU A O 1
ATOM 764 N N . GLY A 1 104 ? 3.040 18.227 6.452 1.00 87.06 104 GLY A N 1
ATOM 765 C CA . GLY A 1 104 ? 3.625 18.793 7.667 1.00 87.06 104 GLY A CA 1
ATOM 766 C C . GLY A 1 104 ? 4.387 17.768 8.508 1.00 87.06 104 GLY A C 1
ATOM 767 O O . GLY A 1 104 ? 4.736 16.688 8.037 1.00 87.06 104 GLY A O 1
ATOM 768 N N . VAL A 1 105 ? 4.712 18.158 9.741 1.00 86.06 105 VAL A N 1
ATOM 769 C CA . VAL A 1 105 ? 5.377 17.290 10.722 1.00 86.06 105 VAL A CA 1
ATOM 770 C C . VAL A 1 105 ? 4.305 16.751 11.659 1.00 86.06 105 VAL A C 1
ATOM 772 O O . VAL A 1 105 ? 3.643 17.533 12.340 1.00 86.06 105 VAL A O 1
ATOM 775 N N . LEU A 1 106 ? 4.138 15.434 11.667 1.00 86.75 106 LEU A N 1
ATOM 776 C CA . LEU A 1 106 ? 3.204 14.722 12.529 1.00 86.75 106 LEU A CA 1
ATOM 777 C C . LEU A 1 106 ? 3.763 14.572 13.944 1.00 86.75 106 LEU A C 1
ATOM 779 O O . LEU A 1 106 ? 4.960 14.341 14.142 1.00 86.75 106 LEU A O 1
ATOM 783 N N . ASP A 1 107 ? 2.871 14.621 14.929 1.00 85.69 107 ASP A N 1
ATOM 784 C CA . ASP A 1 107 ? 3.206 14.245 16.295 1.00 85.69 107 ASP A CA 1
ATOM 785 C C . ASP A 1 107 ? 3.405 12.728 16.405 1.00 85.69 107 ASP A C 1
ATOM 787 O O . ASP A 1 107 ? 2.750 11.924 15.738 1.00 85.69 107 ASP A O 1
ATOM 791 N N . HIS A 1 108 ? 4.279 12.308 17.320 1.00 82.38 108 HIS A N 1
ATOM 792 C CA . HIS A 1 108 ? 4.583 10.891 17.542 1.00 82.38 108 HIS A CA 1
ATOM 793 C C . HIS A 1 108 ? 3.335 10.051 17.870 1.00 82.38 108 HIS A C 1
ATOM 795 O O . HIS A 1 108 ? 3.246 8.891 17.476 1.00 82.38 108 HIS A O 1
ATOM 801 N N . SER A 1 109 ? 2.350 10.629 18.567 1.00 84.19 109 SER A N 1
ATOM 802 C CA . SER A 1 109 ? 1.077 9.962 18.869 1.00 84.19 109 SER A CA 1
ATOM 803 C C . SER A 1 109 ? 0.180 9.777 17.645 1.00 84.19 109 SER A C 1
ATOM 805 O O . SER A 1 109 ? -0.656 8.885 17.655 1.00 84.19 109 SER A O 1
ATOM 807 N N . GLN A 1 110 ? 0.341 10.588 16.595 1.00 84.81 110 GLN A N 1
A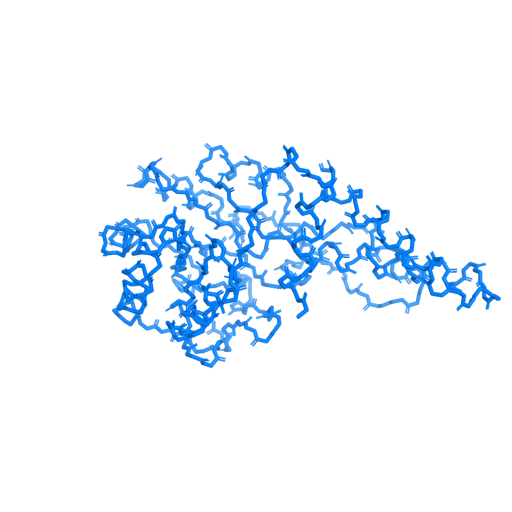TOM 808 C CA . GLN A 1 110 ? -0.404 10.412 15.345 1.00 84.81 110 GLN A CA 1
ATOM 809 C C . GLN A 1 110 ? 0.173 9.255 14.524 1.00 84.81 110 GLN A C 1
ATOM 811 O O . GLN A 1 110 ? -0.577 8.541 13.871 1.00 84.81 110 GLN A O 1
ATOM 816 N N . MET A 1 111 ? 1.488 9.029 14.597 1.00 88.31 111 MET A N 1
ATOM 817 C CA . MET A 1 111 ? 2.196 8.012 13.804 1.00 88.31 111 MET A CA 1
ATOM 818 C C . MET A 1 111 ? 2.208 6.605 14.417 1.00 88.31 111 MET A C 1
ATOM 820 O O . MET A 1 111 ? 2.794 5.680 13.848 1.00 88.31 111 MET A O 1
ATOM 824 N N . LEU A 1 112 ? 1.585 6.432 15.586 1.00 91.19 112 LEU A N 1
ATOM 825 C CA . LEU A 1 112 ? 1.540 5.166 16.311 1.00 91.19 112 LEU A CA 1
ATOM 826 C C . LEU A 1 112 ? 0.146 4.898 16.864 1.00 91.19 112 LEU A C 1
ATOM 828 O O . LEU A 1 112 ? -0.222 5.423 17.913 1.00 91.19 112 LEU A O 1
ATOM 832 N N . THR A 1 113 ? -0.590 4.009 16.202 1.00 95.12 113 THR A N 1
ATOM 833 C CA . THR A 1 113 ? -1.971 3.661 16.559 1.00 95.12 113 THR A CA 1
ATOM 834 C C . THR A 1 113 ? -2.077 3.139 17.986 1.00 95.12 113 THR A C 1
ATOM 836 O O . THR A 1 113 ? -1.395 2.177 18.342 1.00 95.12 113 THR A O 1
ATOM 839 N N . ASP A 1 114 ? -2.947 3.726 18.805 1.00 96.12 114 ASP A N 1
ATOM 840 C CA . ASP A 1 114 ? -3.208 3.244 20.161 1.00 96.12 114 ASP A CA 1
ATOM 841 C C . ASP A 1 114 ? -4.055 1.945 20.149 1.00 96.12 114 ASP A C 1
ATOM 843 O O . ASP A 1 114 ? -5.066 1.878 19.442 1.00 96.12 114 ASP A O 1
ATOM 847 N N . PRO A 1 115 ? -3.684 0.893 20.910 1.00 97.69 115 PRO A N 1
ATOM 848 C CA . PRO A 1 115 ? -4.442 -0.361 20.941 1.00 97.69 115 PRO A CA 1
ATOM 849 C C . PRO A 1 115 ? -5.886 -0.251 21.447 1.00 97.69 115 PRO A C 1
ATOM 851 O O . PRO A 1 115 ? -6.746 -1.011 20.993 1.00 97.69 115 PRO A O 1
ATOM 854 N N . GLU A 1 116 ? -6.174 0.650 22.388 1.00 98.06 116 GLU A N 1
ATOM 855 C CA . GLU A 1 116 ? -7.531 0.856 22.896 1.00 98.06 116 GLU A CA 1
ATOM 856 C C . GLU A 1 116 ? -8.377 1.650 21.899 1.00 98.06 116 GLU A C 1
ATOM 858 O O . GLU A 1 116 ? -9.530 1.276 21.664 1.00 98.06 116 GLU A O 1
ATOM 863 N N . GLU A 1 117 ? -7.804 2.667 21.247 1.00 97.69 117 GLU A N 1
ATOM 864 C CA . GLU A 1 117 ? -8.479 3.359 20.142 1.00 97.69 117 GLU A CA 1
ATOM 865 C C . GLU A 1 117 ? -8.754 2.413 18.969 1.00 97.69 117 GLU A C 1
ATOM 867 O O . GLU A 1 117 ? -9.864 2.413 18.446 1.00 97.69 117 GLU A O 1
ATOM 872 N N . ALA A 1 118 ? -7.816 1.529 18.605 1.00 98.38 118 ALA A N 1
ATOM 873 C CA . ALA A 1 118 ? -8.038 0.515 17.569 1.00 98.38 118 ALA A CA 1
ATOM 874 C C . ALA A 1 118 ? -9.231 -0.394 17.904 1.00 98.38 118 ALA A C 1
ATOM 876 O O . ALA A 1 118 ? -10.052 -0.719 17.041 1.00 98.38 118 ALA A O 1
ATOM 877 N N . ALA A 1 119 ? -9.361 -0.783 19.172 1.00 98.56 119 ALA A N 1
ATOM 878 C CA . ALA A 1 119 ? -10.465 -1.613 19.625 1.00 98.56 119 ALA A CA 1
ATOM 879 C C . ALA A 1 119 ? -11.815 -0.892 19.605 1.00 98.56 119 ALA A C 1
ATOM 881 O O . ALA A 1 119 ? -12.824 -1.496 19.229 1.00 98.56 119 ALA A O 1
ATOM 882 N N . ASP A 1 120 ? -11.846 0.375 20.020 1.00 98.75 120 ASP A N 1
ATOM 883 C CA . ASP A 1 120 ? -13.046 1.206 19.931 1.00 98.75 120 ASP A CA 1
ATOM 884 C C . ASP A 1 120 ? -13.424 1.471 18.469 1.00 98.75 120 ASP A C 1
ATOM 886 O O . ASP A 1 120 ? -14.593 1.316 18.110 1.00 98.75 120 ASP A O 1
ATOM 890 N N . PHE A 1 121 ? -12.440 1.758 17.613 1.00 98.81 121 PHE A N 1
ATOM 891 C CA . PHE A 1 121 ? -12.639 2.030 16.196 1.00 98.81 121 PHE A CA 1
ATOM 892 C C . PHE A 1 121 ? -13.277 0.832 15.507 1.00 98.81 121 PHE A C 1
ATOM 894 O O . PHE A 1 121 ? -14.371 0.962 14.972 1.00 98.81 121 PHE A O 1
ATOM 901 N N . VAL A 1 122 ? -12.683 -0.362 15.617 1.00 98.75 122 VAL A N 1
ATOM 902 C CA . VAL A 1 122 ? -13.250 -1.602 15.052 1.00 98.75 122 VAL A CA 1
ATOM 903 C C . VAL A 1 122 ? -14.658 -1.858 15.584 1.00 98.75 122 VAL A C 1
ATOM 905 O O . VAL A 1 122 ? -15.568 -2.203 14.827 1.00 98.75 122 VAL A O 1
ATOM 908 N N . LYS A 1 123 ? -14.876 -1.671 16.890 1.00 98.69 123 LYS A N 1
ATOM 909 C CA . LYS A 1 123 ? -16.195 -1.867 17.499 1.00 98.69 123 LYS A CA 1
ATOM 910 C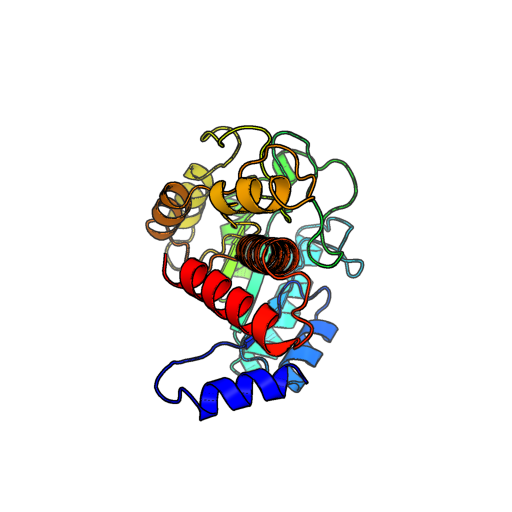 C . LYS A 1 123 ? -17.237 -0.901 16.931 1.00 98.69 123 LYS A C 1
ATOM 912 O O . LYS A 1 123 ? -18.372 -1.313 16.712 1.00 98.69 123 LYS A O 1
ATOM 917 N N . LYS A 1 124 ? -16.883 0.365 16.714 1.00 98.75 124 LYS A N 1
ATOM 918 C CA . LYS A 1 124 ? -17.801 1.382 16.188 1.00 98.75 124 LYS A CA 1
ATOM 919 C C . LYS A 1 124 ? -18.018 1.231 14.687 1.00 98.75 124 LYS A C 1
ATOM 921 O O . LYS A 1 124 ? -19.159 1.311 14.241 1.00 98.75 124 LYS A O 1
ATOM 926 N N . THR A 1 125 ? -16.955 1.033 13.917 1.00 98.75 125 THR A N 1
ATOM 927 C CA . THR A 1 125 ? -16.997 1.075 12.452 1.00 98.75 125 THR A CA 1
ATOM 928 C C . THR A 1 125 ? -17.373 -0.253 11.826 1.00 98.75 125 THR A C 1
ATOM 930 O O . THR A 1 125 ? -18.011 -0.241 10.783 1.00 98.75 125 THR A O 1
ATOM 933 N N . GLN A 1 126 ? -17.043 -1.376 12.472 1.00 98.62 126 GLN A N 1
ATOM 934 C CA . GLN A 1 126 ? -17.246 -2.725 11.933 1.00 98.62 126 GLN A CA 1
ATOM 935 C C . GLN A 1 126 ? -16.514 -2.959 10.597 1.00 98.62 126 GLN A C 1
ATOM 937 O O . GLN A 1 126 ? -16.997 -3.709 9.753 1.00 98.62 126 GLN A O 1
ATOM 942 N N . VAL A 1 127 ? -15.351 -2.324 10.403 1.00 98.81 127 VAL A N 1
ATOM 943 C CA . VAL A 1 127 ? -14.473 -2.593 9.249 1.00 98.81 127 VAL A CA 1
ATOM 944 C C . VAL A 1 127 ? -14.025 -4.056 9.198 1.00 98.81 127 VAL A C 1
ATOM 946 O O . VAL A 1 127 ? -13.840 -4.700 10.234 1.00 98.81 127 VAL A O 1
ATOM 949 N N . ASP A 1 128 ? -13.807 -4.565 7.986 1.00 98.88 128 ASP A N 1
ATOM 950 C CA . ASP A 1 128 ? -13.333 -5.932 7.738 1.00 98.88 128 ASP A CA 1
ATOM 951 C C . ASP A 1 128 ? -11.813 -6.052 7.917 1.00 98.88 128 ASP A C 1
ATOM 953 O O . ASP A 1 128 ? -11.297 -7.106 8.297 1.00 98.88 128 ASP A O 1
ATOM 957 N N . ALA A 1 129 ? -11.097 -4.957 7.652 1.00 98.88 129 ALA A N 1
ATOM 958 C CA . ALA A 1 129 ? -9.658 -4.838 7.828 1.00 98.88 129 ALA A CA 1
ATOM 959 C C . ALA A 1 129 ? -9.290 -3.475 8.433 1.00 98.88 129 ALA A C 1
ATOM 961 O O . ALA A 1 129 ? -9.960 -2.473 8.178 1.00 98.88 129 ALA A O 1
ATOM 962 N N . LEU A 1 130 ? -8.228 -3.440 9.239 1.00 98.81 130 LEU A N 1
ATOM 963 C CA . LEU A 1 130 ? -7.744 -2.223 9.891 1.00 98.81 130 LEU A CA 1
ATOM 964 C C . LEU A 1 130 ? -6.286 -1.952 9.516 1.00 98.81 130 LEU A C 1
ATOM 966 O O . LEU A 1 130 ? -5.393 -2.700 9.925 1.00 98.81 130 LEU A O 1
ATOM 970 N N . ALA A 1 131 ? -6.054 -0.864 8.789 1.00 98.44 131 ALA A N 1
ATOM 971 C CA . ALA A 1 131 ? -4.737 -0.273 8.613 1.00 98.44 131 ALA A CA 1
ATOM 972 C C . ALA A 1 131 ? -4.313 0.475 9.882 1.00 98.44 131 ALA A C 1
ATOM 974 O O . ALA A 1 131 ? -5.112 1.173 10.514 1.00 98.44 131 ALA A O 1
ATOM 975 N N . ILE A 1 132 ? -3.055 0.272 10.272 1.00 97.31 132 ILE A N 1
ATOM 976 C CA . ILE A 1 132 ? -2.469 0.827 11.494 1.00 97.31 132 ILE A CA 1
ATOM 977 C C . ILE A 1 132 ? -1.136 1.511 11.187 1.00 97.31 132 ILE A C 1
ATOM 979 O O . ILE A 1 132 ? -0.333 1.016 10.394 1.00 97.31 132 ILE A O 1
ATOM 983 N N . ALA A 1 133 ? -0.880 2.623 11.866 1.00 94.25 133 ALA A N 1
ATOM 984 C CA . ALA A 1 133 ? 0.387 3.330 11.845 1.00 94.25 133 ALA A CA 1
ATOM 985 C C . ALA A 1 133 ? 1.344 2.725 12.885 1.00 94.25 133 ALA A C 1
ATOM 987 O O . ALA A 1 133 ? 1.055 2.673 14.084 1.00 94.25 133 ALA A O 1
ATOM 988 N N . ILE A 1 134 ? 2.490 2.241 12.406 1.00 91.94 134 ILE A N 1
ATOM 989 C CA . ILE A 1 134 ? 3.540 1.591 13.211 1.00 91.94 134 ILE A CA 1
ATOM 990 C C . ILE A 1 134 ? 4.939 2.150 12.902 1.00 91.94 134 ILE A C 1
ATOM 992 O O . ILE A 1 134 ? 5.946 1.477 13.121 1.00 91.94 134 ILE A O 1
ATOM 996 N N . GLY A 1 135 ? 5.000 3.365 12.352 1.00 84.00 135 GLY A N 1
ATOM 997 C CA . GLY A 1 135 ? 6.236 4.007 11.899 1.00 84.00 135 GLY A CA 1
ATOM 998 C C . GLY A 1 135 ? 6.642 3.733 10.447 1.00 84.00 135 GLY A C 1
ATOM 999 O O . GLY A 1 135 ? 7.742 4.106 10.039 1.00 84.00 135 GLY A O 1
ATOM 1000 N N . THR A 1 136 ? 5.774 3.096 9.653 1.00 83.75 136 THR A N 1
ATOM 1001 C CA . THR A 1 136 ? 5.945 3.006 8.196 1.00 83.75 136 THR A CA 1
ATOM 1002 C C . THR A 1 136 ? 5.476 4.287 7.501 1.00 83.75 136 THR A C 1
ATOM 1004 O O . THR A 1 136 ? 4.632 5.027 8.005 1.00 83.75 136 THR A O 1
ATOM 1007 N N . S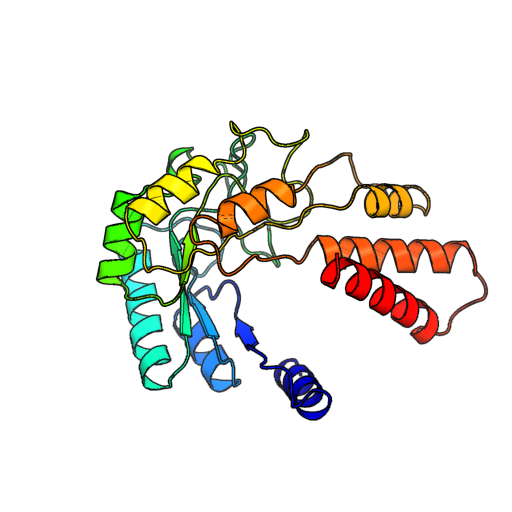ER A 1 137 ? 6.032 4.545 6.318 1.00 83.56 137 SER A N 1
ATOM 1008 C CA . SER A 1 137 ? 5.716 5.690 5.457 1.00 83.56 137 SER A CA 1
ATOM 1009 C C . SER A 1 137 ? 5.643 5.265 3.985 1.00 83.56 137 SER A C 1
ATOM 1011 O O . SER A 1 137 ? 6.060 4.156 3.619 1.00 83.56 137 SER A O 1
ATOM 1013 N N . HIS A 1 138 ? 5.108 6.124 3.118 1.00 80.25 138 HIS A N 1
ATOM 1014 C CA . HIS A 1 138 ? 4.987 5.859 1.681 1.00 80.25 138 HIS A CA 1
ATOM 1015 C C . HIS A 1 138 ? 6.303 6.048 0.908 1.00 80.25 138 HIS A C 1
ATOM 1017 O O . HIS A 1 138 ? 7.266 6.646 1.387 1.00 80.25 138 HIS A O 1
ATOM 1023 N N . GLY A 1 139 ? 6.372 5.485 -0.305 1.00 72.62 139 GLY A N 1
ATOM 1024 C CA . GLY A 1 139 ? 7.529 5.624 -1.199 1.00 72.62 139 GLY A CA 1
ATOM 1025 C C . GLY A 1 139 ? 8.771 4.806 -0.810 1.00 72.62 139 GLY A C 1
ATOM 1026 O O . GLY A 1 139 ? 8.692 3.851 -0.035 1.00 72.62 139 GLY A O 1
ATOM 1027 N N . ALA A 1 140 ? 9.922 5.141 -1.409 1.00 56.91 140 ALA A N 1
ATOM 1028 C CA . ALA A 1 140 ? 11.195 4.428 -1.216 1.00 56.91 140 ALA A CA 1
ATOM 1029 C C . ALA A 1 140 ? 12.002 4.909 -0.006 1.00 56.91 140 ALA A C 1
ATOM 1031 O O . ALA A 1 140 ? 12.772 4.138 0.554 1.00 56.91 140 ALA A O 1
ATOM 1032 N N . TYR A 1 141 ? 11.812 6.162 0.409 1.00 76.75 141 TYR A N 1
ATOM 1033 C CA . TYR A 1 141 ? 12.592 6.796 1.470 1.00 76.75 141 TYR A CA 1
ATOM 1034 C C . TYR A 1 141 ? 11.965 6.570 2.845 1.00 76.75 141 TYR A C 1
ATOM 1036 O O . TYR A 1 141 ? 11.570 7.520 3.517 1.00 76.75 141 TYR A O 1
ATOM 1044 N N . LYS A 1 142 ? 11.836 5.299 3.238 1.00 80.31 142 LYS A N 1
ATOM 1045 C CA . LYS A 1 142 ? 11.174 4.930 4.497 1.00 80.31 142 LYS A CA 1
ATOM 1046 C C . LYS A 1 142 ? 12.101 5.121 5.690 1.00 80.31 142 LYS A C 1
ATOM 1048 O O . LYS A 1 142 ? 11.741 5.783 6.662 1.00 80.31 142 LYS A O 1
ATOM 1053 N N . PHE A 1 143 ? 13.318 4.593 5.567 1.00 86.19 143 PHE A N 1
ATOM 1054 C CA . PHE A 1 143 ? 14.342 4.659 6.603 1.00 86.19 143 PHE A CA 1
ATOM 1055 C C . PHE A 1 143 ? 15.689 5.091 6.019 1.00 86.19 143 PHE A C 1
ATOM 1057 O O . PHE A 1 143 ? 16.056 4.735 4.889 1.00 86.19 143 PHE A O 1
ATOM 1064 N N . THR A 1 144 ? 16.446 5.860 6.805 1.00 84.50 144 THR A N 1
ATOM 1065 C CA . THR A 1 144 ? 17.808 6.292 6.442 1.00 84.50 144 THR A CA 1
ATOM 1066 C C . THR A 1 144 ? 18.870 5.228 6.734 1.00 84.50 144 THR A C 1
ATOM 1068 O O . THR A 1 144 ? 19.997 5.321 6.248 1.00 84.50 144 THR A O 1
ATOM 1071 N N . LYS A 1 145 ? 18.514 4.211 7.523 1.00 85.38 145 LYS A N 1
ATOM 1072 C CA . LYS A 1 145 ? 19.337 3.065 7.932 1.00 85.38 145 LYS A CA 1
ATOM 1073 C C . LYS A 1 145 ? 18.451 1.814 7.982 1.00 85.38 145 LYS A C 1
ATOM 1075 O O . LYS A 1 145 ? 17.231 1.971 8.002 1.00 85.38 145 LYS A O 1
ATOM 1080 N N . PRO A 1 146 ? 19.013 0.591 8.033 1.00 86.25 146 PRO A N 1
ATOM 1081 C CA . PRO A 1 146 ? 18.216 -0.603 8.299 1.00 86.25 146 PRO A CA 1
ATOM 1082 C C . PRO A 1 146 ? 17.354 -0.390 9.555 1.00 86.25 146 PRO A C 1
ATOM 1084 O O . PRO A 1 146 ? 17.921 -0.024 10.593 1.00 86.25 146 PRO A O 1
ATOM 1087 N N . PRO A 1 147 ? 16.019 -0.544 9.473 1.00 83.44 147 PRO A N 1
ATOM 1088 C CA . PRO A 1 147 ? 15.147 -0.195 10.583 1.00 83.44 147 PRO A CA 1
ATOM 1089 C C . PRO A 1 147 ? 15.410 -1.109 11.779 1.00 83.44 147 PRO A C 1
ATOM 1091 O O . PRO A 1 147 ? 15.603 -2.317 11.638 1.00 83.44 147 PRO A O 1
ATOM 1094 N N . THR A 1 148 ? 15.413 -0.512 12.966 1.00 81.69 148 THR A N 1
ATOM 1095 C CA . THR A 1 148 ? 15.380 -1.224 14.247 1.00 81.69 148 THR A CA 1
ATOM 1096 C C . THR A 1 148 ? 13.957 -1.198 14.805 1.00 81.69 148 THR A C 1
ATOM 1098 O O . THR A 1 148 ? 13.102 -0.451 14.323 1.00 81.69 148 THR A O 1
ATOM 1101 N N . GLY A 1 149 ? 13.707 -1.961 15.873 1.00 75.44 149 GLY A N 1
ATOM 1102 C CA . GLY A 1 149 ? 12.420 -1.934 16.582 1.00 75.44 149 GLY A CA 1
ATOM 1103 C C . GLY A 1 149 ? 12.034 -0.563 17.162 1.00 75.44 149 GLY A C 1
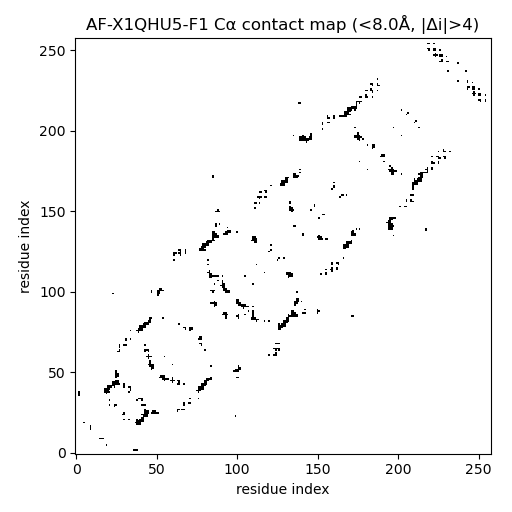ATOM 1104 O O . GLY A 1 149 ? 10.887 -0.380 17.556 1.00 75.44 149 GLY A O 1
ATOM 1105 N N . ASP A 1 150 ? 12.958 0.405 17.191 1.00 75.06 150 ASP A N 1
ATOM 1106 C CA . ASP A 1 150 ? 12.700 1.767 17.678 1.00 75.06 150 ASP A CA 1
ATOM 1107 C C . ASP A 1 150 ? 11.959 2.634 16.647 1.00 75.06 150 ASP A C 1
ATOM 1109 O O . ASP A 1 150 ? 11.238 3.556 17.019 1.00 75.06 150 ASP A O 1
ATOM 1113 N N . VAL A 1 151 ? 12.148 2.354 15.352 1.00 80.00 151 VAL A N 1
ATOM 1114 C CA . VAL A 1 151 ? 11.574 3.136 14.238 1.00 80.00 151 VAL A CA 1
ATOM 1115 C C . VAL A 1 1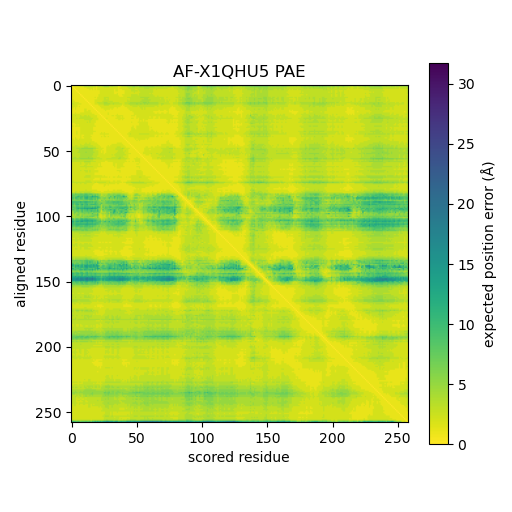51 ? 10.488 2.376 13.478 1.00 80.00 151 VAL A C 1
ATOM 1117 O O . VAL A 1 151 ? 9.689 2.991 12.777 1.00 80.00 151 VAL A O 1
ATOM 1120 N N . LEU A 1 152 ? 10.437 1.053 13.646 1.00 86.69 152 LEU A N 1
ATOM 1121 C CA . LEU A 1 152 ? 9.388 0.178 13.139 1.00 86.69 152 LEU A CA 1
ATOM 1122 C C . LEU A 1 152 ? 8.786 -0.604 14.312 1.00 86.69 152 LEU A C 1
ATOM 1124 O O . LEU A 1 152 ? 9.353 -1.586 14.792 1.00 86.69 152 LEU A O 1
ATOM 1128 N N . ALA A 1 153 ? 7.620 -0.167 14.778 1.00 91.06 153 ALA A N 1
ATOM 1129 C CA . ALA A 1 153 ? 7.021 -0.629 16.024 1.00 91.06 153 ALA A CA 1
ATOM 1130 C C . ALA A 1 153 ? 6.238 -1.945 15.857 1.00 91.06 153 ALA A C 1
ATOM 1132 O O . ALA A 1 153 ? 5.025 -1.995 16.060 1.00 91.06 153 ALA A O 1
ATOM 1133 N N . ILE A 1 154 ? 6.916 -3.047 15.527 1.00 93.50 154 ILE A N 1
ATOM 1134 C CA . ILE A 1 154 ? 6.272 -4.370 15.393 1.00 93.50 154 ILE A CA 1
ATOM 1135 C C . ILE A 1 154 ? 5.618 -4.831 16.700 1.00 93.50 154 ILE A C 1
ATOM 1137 O O . ILE A 1 154 ? 4.563 -5.468 16.678 1.00 93.50 154 ILE A O 1
ATOM 1141 N N . ASP A 1 155 ? 6.172 -4.459 17.854 1.00 94.50 155 ASP A N 1
ATOM 1142 C CA . ASP A 1 155 ? 5.541 -4.751 19.144 1.00 94.50 155 ASP A CA 1
ATOM 1143 C C . ASP A 1 155 ? 4.161 -4.090 19.281 1.00 94.50 155 ASP A C 1
ATOM 1145 O O . ASP A 1 155 ? 3.261 -4.691 19.873 1.00 94.50 155 ASP A O 1
ATOM 1149 N N . ARG A 1 156 ? 3.927 -2.941 18.628 1.00 95.00 156 ARG A N 1
ATOM 1150 C CA . ARG A 1 156 ? 2.599 -2.316 18.586 1.00 95.00 156 ARG A CA 1
ATOM 1151 C C . ARG A 1 156 ? 1.580 -3.183 17.846 1.00 95.00 156 ARG A C 1
ATOM 1153 O O . ARG A 1 156 ? 0.440 -3.284 18.294 1.00 95.00 156 ARG A O 1
ATOM 1160 N N . ILE A 1 157 ? 1.979 -3.879 16.777 1.00 97.25 157 ILE A N 1
ATOM 1161 C CA . ILE A 1 157 ? 1.110 -4.856 16.094 1.00 97.25 157 ILE A CA 1
ATOM 1162 C C . ILE A 1 157 ? 0.671 -5.945 17.081 1.00 97.25 157 ILE A C 1
ATOM 1164 O O . ILE A 1 157 ? -0.508 -6.289 17.141 1.00 97.25 157 ILE A O 1
ATOM 1168 N N . LYS A 1 158 ? 1.599 -6.462 17.898 1.00 97.94 158 LYS A N 1
ATOM 1169 C CA . LYS A 1 158 ? 1.318 -7.516 18.891 1.00 97.94 158 LYS A CA 1
ATOM 1170 C C . LYS A 1 158 ? 0.330 -7.039 19.953 1.00 97.94 158 LYS A C 1
ATOM 1172 O O . LYS A 1 158 ? -0.585 -7.777 20.323 1.00 97.94 158 LYS A O 1
ATOM 1177 N N . GLU A 1 159 ? 0.506 -5.811 20.435 1.00 98.25 159 GLU A N 1
ATOM 1178 C CA . GLU A 1 159 ? -0.393 -5.173 21.400 1.00 98.25 159 GLU A CA 1
ATOM 1179 C C . GLU A 1 159 ? -1.807 -5.012 20.832 1.00 98.25 159 GLU A C 1
ATOM 1181 O O . GLU A 1 159 ? -2.777 -5.442 21.465 1.00 98.25 159 GLU A O 1
ATOM 1186 N N . ILE A 1 160 ? -1.919 -4.469 19.615 1.00 98.31 160 ILE A N 1
ATOM 1187 C CA . ILE A 1 160 ? -3.195 -4.292 18.912 1.00 98.31 160 ILE A CA 1
ATOM 1188 C C . ILE A 1 160 ? -3.855 -5.651 18.679 1.00 98.31 160 ILE A C 1
ATOM 1190 O O . ILE A 1 160 ? -5.010 -5.848 19.047 1.00 98.31 160 ILE A O 1
ATOM 1194 N N . HIS A 1 161 ? -3.126 -6.635 18.155 1.00 98.50 161 HIS A N 1
ATOM 1195 C CA . HIS A 1 161 ? -3.676 -7.962 17.899 1.00 98.50 161 HIS A CA 1
ATOM 1196 C C . HIS A 1 161 ? -4.169 -8.650 19.172 1.00 98.50 161 HIS A C 1
ATOM 1198 O O . HIS A 1 161 ? -5.251 -9.229 19.181 1.00 98.50 161 HIS A O 1
ATOM 1204 N N . LYS A 1 162 ? -3.438 -8.535 20.286 1.00 98.44 162 LYS A N 1
ATOM 1205 C CA . LYS A 1 162 ? -3.908 -9.045 21.581 1.00 98.44 162 LYS A CA 1
ATOM 1206 C C . LYS A 1 162 ? -5.237 -8.406 21.994 1.00 98.44 162 LYS A C 1
ATOM 1208 O O . LYS A 1 162 ? -6.060 -9.065 22.632 1.00 98.44 162 LYS A O 1
ATOM 1213 N N . ARG A 1 163 ? -5.444 -7.133 21.650 1.00 98.38 163 ARG A N 1
ATOM 1214 C CA . ARG A 1 163 ? -6.641 -6.371 22.009 1.00 98.38 163 ARG A CA 1
ATOM 1215 C C . ARG A 1 163 ? -7.833 -6.628 21.080 1.00 98.38 163 ARG A C 1
ATOM 1217 O O . ARG A 1 163 ? -8.971 -6.629 21.561 1.00 98.38 163 ARG A O 1
ATOM 1224 N N . ILE A 1 164 ? -7.577 -6.877 19.796 1.00 98.19 164 ILE A N 1
ATOM 1225 C CA . ILE A 1 164 ? -8.560 -7.202 18.750 1.00 98.19 164 ILE A CA 1
ATOM 1226 C C . ILE A 1 164 ? -8.159 -8.479 17.979 1.00 98.19 164 ILE A C 1
ATOM 1228 O O . ILE A 1 164 ? -7.853 -8.431 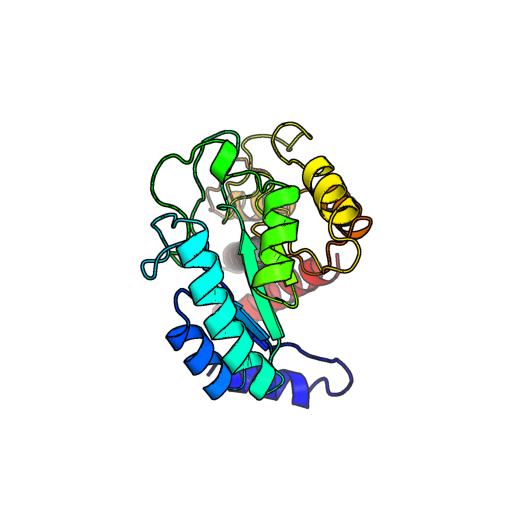16.787 1.00 98.19 164 ILE A O 1
ATOM 1232 N N . PRO A 1 165 ? -8.195 -9.663 18.625 1.00 97.88 165 PRO A N 1
ATOM 1233 C CA . PRO A 1 165 ? -7.588 -10.893 18.093 1.00 97.88 165 PRO A CA 1
ATOM 1234 C C . PRO A 1 165 ? -8.249 -11.448 16.829 1.00 97.88 165 PRO A C 1
ATOM 1236 O O . PRO A 1 165 ? -7.660 -12.279 16.142 1.00 97.88 165 PRO A O 1
ATOM 1239 N N . ASN A 1 166 ? -9.463 -10.997 16.514 1.00 97.69 166 ASN A N 1
ATOM 1240 C CA . ASN A 1 166 ? -10.222 -11.454 15.351 1.00 97.69 166 ASN A CA 1
ATOM 1241 C C . ASN A 1 166 ? -10.196 -10.457 14.184 1.00 97.69 166 ASN A C 1
ATOM 1243 O O . ASN A 1 166 ? -10.772 -10.745 13.140 1.00 97.69 166 ASN A O 1
ATOM 1247 N N . THR A 1 167 ? -9.553 -9.299 14.347 1.00 98.19 167 THR A N 1
ATOM 1248 C CA . THR A 1 167 ? -9.450 -8.292 13.288 1.00 98.19 167 THR A CA 1
ATOM 1249 C C . THR A 1 167 ? -8.272 -8.599 12.373 1.00 98.19 167 THR A C 1
ATOM 1251 O O . THR A 1 167 ? -7.198 -9.000 12.824 1.00 98.19 167 THR A O 1
ATOM 1254 N N . HIS A 1 168 ? -8.473 -8.409 11.072 1.00 98.62 168 HIS A N 1
ATOM 1255 C CA . HIS A 1 168 ? -7.418 -8.503 10.072 1.00 98.62 168 HIS A CA 1
ATOM 1256 C C . HIS A 1 168 ? -6.662 -7.177 10.009 1.00 98.62 168 HIS A C 1
ATOM 1258 O O . HIS A 1 168 ? -7.236 -6.152 9.649 1.00 98.62 168 HIS A O 1
ATOM 1264 N N . LEU A 1 169 ? -5.385 -7.188 10.389 1.00 98.75 169 LEU A N 1
ATOM 1265 C CA . LEU A 1 169 ? -4.551 -5.990 10.348 1.00 98.75 169 LEU A CA 1
ATOM 1266 C C . LEU A 1 169 ? -3.936 -5.808 8.958 1.00 98.75 169 LEU A C 1
ATOM 1268 O O . LEU A 1 169 ? -3.632 -6.787 8.262 1.00 98.75 169 LEU A O 1
ATOM 1272 N N . VAL A 1 170 ? -3.734 -4.551 8.580 1.00 98.69 170 VAL A N 1
ATOM 1273 C CA . VAL A 1 170 ? -3.130 -4.148 7.312 1.00 98.69 170 VAL A CA 1
ATOM 1274 C C . VAL A 1 170 ? -1.868 -3.344 7.579 1.00 98.69 170 VAL A C 1
ATOM 1276 O O . VAL A 1 170 ? -1.872 -2.409 8.378 1.00 98.69 170 VAL A O 1
ATOM 1279 N N . MET A 1 171 ? -0.787 -3.719 6.901 1.00 97.69 171 MET A N 1
ATOM 1280 C CA . MET A 1 171 ? 0.472 -2.985 6.926 1.00 97.69 171 MET A CA 1
ATOM 1281 C C . MET A 1 171 ? 0.615 -2.156 5.651 1.00 97.69 171 MET A C 1
ATOM 1283 O O . MET A 1 171 ? 0.861 -2.685 4.564 1.00 97.69 171 MET A O 1
ATOM 1287 N N . HIS A 1 172 ? 0.468 -0.845 5.804 1.00 95.12 172 HIS A N 1
ATOM 1288 C CA . HIS A 1 172 ? 0.704 0.136 4.750 1.00 95.12 172 HIS A CA 1
ATOM 1289 C C . HIS A 1 172 ? 2.186 0.482 4.615 1.00 95.12 172 HIS A C 1
ATOM 1291 O O . HIS A 1 172 ? 2.992 0.196 5.507 1.00 95.12 172 HIS A O 1
ATOM 1297 N N . GLY A 1 173 ? 2.563 1.064 3.473 1.00 92.12 173 GLY A N 1
ATOM 1298 C CA . GLY A 1 173 ? 3.934 1.511 3.225 1.00 92.12 173 GLY A CA 1
ATOM 1299 C C . GLY A 1 173 ? 4.995 0.422 3.433 1.00 92.12 173 GLY A C 1
ATOM 1300 O O . GLY A 1 173 ? 6.084 0.728 3.911 1.00 92.12 173 GLY A O 1
ATOM 1301 N N . SER A 1 174 ? 4.700 -0.838 3.101 1.00 94.69 174 SER A N 1
ATOM 1302 C CA . SER A 1 174 ? 5.484 -2.002 3.550 1.00 94.69 174 SER A CA 1
ATOM 1303 C C . SER A 1 174 ? 6.388 -2.635 2.493 1.00 94.69 174 SER A C 1
ATOM 1305 O O . SER A 1 174 ? 6.882 -3.739 2.679 1.00 94.69 174 SER A O 1
ATOM 1307 N N . SER A 1 175 ? 6.661 -1.923 1.400 1.00 95.00 175 SER A N 1
ATOM 1308 C CA . SER A 1 175 ? 7.728 -2.289 0.462 1.00 95.00 175 SER A CA 1
ATOM 1309 C C . SER A 1 175 ? 9.095 -2.411 1.152 1.00 95.00 175 SER A C 1
ATOM 1311 O O . SER A 1 175 ? 9.458 -1.569 1.984 1.00 95.00 175 SER A O 1
ATOM 1313 N N . SER A 1 176 ? 9.865 -3.430 0.771 1.00 95.31 176 SER A N 1
ATOM 1314 C CA . SER A 1 176 ? 11.152 -3.789 1.379 1.00 95.31 176 SER A CA 1
ATOM 1315 C C . SER A 1 176 ? 12.351 -3.058 0.780 1.00 95.31 176 SER A C 1
ATOM 1317 O O . SER A 1 176 ? 13.408 -3.009 1.406 1.00 95.31 176 SER A O 1
ATOM 1319 N N . VAL A 1 177 ? 12.186 -2.439 -0.391 1.00 94.31 177 VAL A N 1
ATOM 1320 C CA . VAL A 1 177 ? 13.219 -1.706 -1.134 1.00 94.31 177 VAL A CA 1
ATOM 1321 C C . VAL A 1 177 ? 14.445 -2.601 -1.407 1.00 94.31 177 VAL A C 1
ATOM 1323 O O . VAL A 1 177 ? 15.481 -2.477 -0.742 1.00 94.31 177 VAL A O 1
ATOM 1326 N N . PRO A 1 178 ? 14.359 -3.526 -2.388 1.00 94.62 178 PRO A N 1
ATOM 1327 C CA . PRO A 1 178 ? 15.443 -4.450 -2.693 1.00 94.62 178 PRO A CA 1
ATOM 1328 C C . PRO A 1 178 ? 16.717 -3.712 -3.112 1.00 94.62 178 PRO A C 1
ATOM 1330 O O . PRO A 1 178 ? 16.764 -3.017 -4.132 1.00 94.62 178 PRO A O 1
ATOM 1333 N N . GLN A 1 179 ? 17.784 -3.910 -2.339 1.00 95.94 179 GLN A N 1
ATOM 1334 C CA . GLN A 1 179 ? 19.058 -3.213 -2.538 1.00 95.94 179 GLN A CA 1
ATOM 1335 C C . GLN A 1 179 ? 19.707 -3.546 -3.890 1.00 95.94 179 GLN A C 1
ATOM 1337 O O . GLN A 1 179 ? 20.374 -2.703 -4.489 1.00 95.94 179 GLN A O 1
ATOM 1342 N N . GLU A 1 180 ? 19.461 -4.748 -4.420 1.00 96.31 180 GLU A N 1
ATOM 1343 C CA . GLU A 1 180 ? 19.912 -5.142 -5.757 1.00 96.31 180 GLU A CA 1
ATOM 1344 C C . GLU A 1 180 ? 19.340 -4.241 -6.861 1.00 96.31 180 GLU A C 1
ATOM 1346 O O . GLU A 1 180 ? 20.069 -3.834 -7.768 1.00 96.31 180 GLU A O 1
ATOM 1351 N N . TRP A 1 181 ? 18.064 -3.858 -6.764 1.00 97.75 181 TRP A N 1
ATOM 1352 C CA . TRP A 1 181 ? 17.420 -3.010 -7.760 1.00 97.75 181 TRP A CA 1
ATOM 1353 C C . TRP A 1 181 ? 17.881 -1.562 -7.640 1.00 97.75 181 TRP A C 1
ATOM 1355 O O . TRP A 1 181 ? 18.081 -0.919 -8.670 1.00 97.75 181 TRP A O 1
ATOM 1365 N N . LEU A 1 182 ? 18.156 -1.072 -6.424 1.00 96.56 182 LEU A N 1
ATOM 1366 C CA . LEU A 1 182 ? 18.810 0.228 -6.232 1.00 96.56 182 LEU A CA 1
ATOM 1367 C C . LEU A 1 182 ? 20.188 0.267 -6.903 1.00 96.56 182 LEU A C 1
ATOM 1369 O O . LEU A 1 182 ? 20.485 1.192 -7.662 1.00 96.56 182 LEU A O 1
ATOM 1373 N N . ALA A 1 183 ? 21.009 -0.764 -6.680 1.00 97.62 183 ALA A N 1
ATOM 1374 C CA . ALA A 1 183 ? 22.332 -0.872 -7.286 1.00 97.62 183 ALA A CA 1
ATOM 1375 C C . ALA A 1 183 ? 22.255 -0.914 -8.820 1.00 97.62 183 ALA A C 1
ATOM 1377 O O . ALA A 1 183 ? 23.000 -0.198 -9.489 1.00 97.62 183 ALA A O 1
ATOM 1378 N N . ILE A 1 184 ? 21.319 -1.689 -9.382 1.00 98.12 184 ILE A N 1
ATOM 1379 C CA . ILE A 1 184 ? 21.077 -1.740 -10.830 1.00 98.12 184 ILE A CA 1
ATOM 1380 C C . ILE A 1 184 ? 20.654 -0.363 -11.354 1.00 98.12 184 ILE A C 1
ATOM 1382 O O . ILE A 1 184 ? 21.208 0.109 -12.345 1.00 98.12 184 ILE A O 1
ATOM 1386 N N . ILE A 1 185 ? 19.703 0.312 -10.706 1.00 98.44 185 ILE A N 1
ATOM 1387 C CA . ILE A 1 185 ? 19.246 1.638 -11.143 1.00 98.44 185 ILE A CA 1
ATOM 1388 C C . ILE A 1 185 ? 20.417 2.625 -11.178 1.00 98.44 185 ILE A C 1
ATOM 1390 O O . ILE A 1 185 ? 20.623 3.275 -12.204 1.00 98.44 185 ILE A O 1
ATOM 1394 N N . ASN A 1 186 ? 21.208 2.694 -10.107 1.00 98.06 186 ASN A N 1
ATOM 1395 C CA . ASN A 1 186 ? 22.350 3.603 -10.008 1.00 98.06 186 ASN A CA 1
ATOM 1396 C C . ASN A 1 186 ? 23.460 3.256 -11.012 1.00 98.06 186 ASN A C 1
ATOM 1398 O O . ASN A 1 186 ? 24.034 4.147 -11.636 1.00 98.06 186 ASN A O 1
ATOM 1402 N N . GLN A 1 187 ? 23.718 1.965 -11.247 1.00 98.31 187 GLN A N 1
ATOM 1403 C CA . GLN A 1 187 ? 24.667 1.510 -12.267 1.00 98.31 187 GLN A CA 1
ATOM 1404 C C . GLN A 1 187 ? 24.270 1.979 -13.677 1.00 98.31 187 GLN A C 1
ATOM 1406 O O . GLN A 1 187 ? 25.138 2.316 -14.482 1.00 98.31 187 GLN A O 1
ATOM 1411 N N . TYR A 1 188 ? 22.970 2.014 -13.981 1.00 98.12 188 TYR A N 1
ATOM 1412 C CA . TYR A 1 188 ? 22.437 2.370 -15.299 1.00 98.12 188 TYR A CA 1
ATOM 1413 C C . T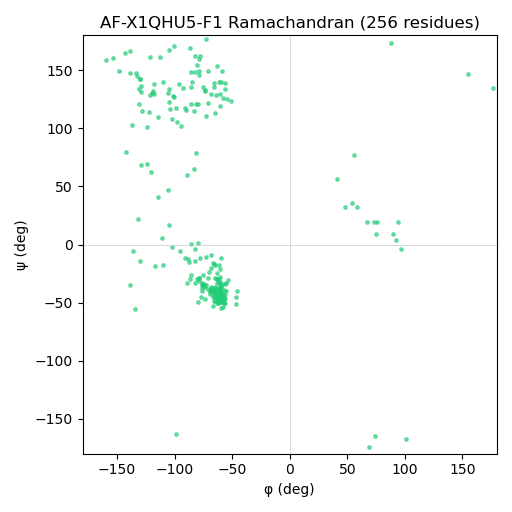YR A 1 188 ? 21.806 3.775 -15.317 1.00 98.12 188 TYR A C 1
ATOM 1415 O O . TYR A 1 188 ? 20.706 3.998 -15.837 1.00 98.12 188 TYR A O 1
ATOM 1423 N N . GLY A 1 189 ? 22.535 4.744 -14.753 1.00 97.38 189 GLY A N 1
ATOM 1424 C CA . GLY A 1 189 ? 22.268 6.178 -14.902 1.00 97.38 189 GLY A CA 1
ATOM 1425 C C . GLY A 1 189 ? 21.090 6.709 -14.083 1.00 97.38 189 GLY A C 1
ATOM 1426 O O . GLY A 1 189 ? 20.504 7.731 -14.447 1.00 97.38 189 GLY A O 1
ATOM 1427 N N . GLY A 1 190 ? 20.664 5.984 -13.052 1.00 97.50 190 GLY A N 1
ATOM 1428 C CA . GLY A 1 190 ? 19.802 6.505 -11.996 1.00 97.50 190 GLY A CA 1
ATOM 1429 C C . GLY A 1 190 ? 20.611 7.160 -10.877 1.00 97.50 190 GLY A C 1
ATOM 1430 O O . GLY A 1 190 ? 21.832 7.034 -10.830 1.00 97.50 190 GLY A O 1
ATOM 1431 N N . ASP A 1 191 ? 19.911 7.860 -9.992 1.00 96.12 191 ASP A N 1
ATOM 1432 C CA . ASP A 1 191 ? 20.482 8.480 -8.795 1.00 96.12 191 ASP A CA 1
ATOM 1433 C C . ASP A 1 191 ? 19.475 8.350 -7.647 1.00 96.12 191 ASP A C 1
ATOM 1435 O O . ASP A 1 191 ? 18.664 9.240 -7.384 1.00 96.12 191 ASP A O 1
ATOM 1439 N N . ILE A 1 192 ? 19.445 7.167 -7.039 1.00 93.81 192 ILE A N 1
ATOM 1440 C CA . ILE A 1 192 ? 18.660 6.877 -5.843 1.00 93.81 192 ILE A CA 1
ATOM 1441 C C . ILE A 1 192 ? 19.623 6.815 -4.666 1.00 93.81 192 ILE A C 1
ATOM 1443 O O . ILE A 1 192 ? 20.568 6.020 -4.657 1.00 93.81 192 ILE A O 1
ATOM 1447 N N . LYS A 1 193 ? 19.366 7.662 -3.667 1.00 91.00 193 LYS A N 1
ATOM 1448 C CA . LYS A 1 193 ? 20.134 7.678 -2.421 1.00 91.00 193 LYS A CA 1
ATOM 1449 C C . LYS A 1 193 ? 19.963 6.358 -1.681 1.00 91.00 193 LYS A C 1
ATOM 1451 O O . LYS A 1 193 ? 18.931 5.702 -1.795 1.00 91.00 193 LYS A O 1
ATOM 1456 N N . GLU A 1 194 ? 20.966 6.013 -0.886 1.00 88.44 194 GLU A N 1
ATOM 1457 C CA . GLU A 1 194 ? 20.874 4.883 0.030 1.00 88.44 194 GLU A CA 1
ATOM 1458 C C . GLU A 1 194 ? 19.639 5.032 0.929 1.00 88.44 194 GLU A C 1
ATOM 1460 O O . GLU A 1 194 ? 19.431 6.070 1.561 1.00 88.44 194 GLU A O 1
ATOM 1465 N N . THR A 1 195 ? 18.792 4.007 0.926 1.00 91.00 195 THR A N 1
ATOM 1466 C CA . THR A 1 195 ? 17.563 3.963 1.708 1.00 91.00 195 THR A CA 1
ATOM 1467 C C . THR A 1 195 ? 17.105 2.522 1.884 1.00 91.00 195 THR A C 1
ATOM 1469 O O . THR A 1 195 ? 17.502 1.628 1.130 1.00 91.00 195 THR A O 1
ATOM 1472 N N . TYR A 1 196 ? 16.283 2.303 2.901 1.00 92.44 196 TYR A N 1
ATOM 1473 C CA . TYR A 1 196 ? 15.870 0.988 3.356 1.00 92.44 196 TYR A CA 1
ATOM 1474 C C . TYR A 1 196 ? 14.350 0.949 3.490 1.00 92.44 196 TYR A C 1
ATOM 1476 O O . TYR A 1 196 ? 13.735 1.940 3.893 1.00 92.44 196 TYR A O 1
ATOM 1484 N N . GLY A 1 197 ? 13.755 -0.189 3.132 1.00 93.62 197 GLY A N 1
ATOM 1485 C CA . GLY A 1 197 ? 12.336 -0.465 3.319 1.00 93.62 197 GLY A CA 1
ATOM 1486 C C . GLY A 1 197 ? 12.060 -1.313 4.557 1.00 93.62 197 GLY A C 1
ATOM 1487 O O . GLY A 1 197 ? 12.909 -1.447 5.438 1.00 93.62 197 GLY A O 1
ATOM 1488 N N . VAL A 1 198 ? 10.862 -1.894 4.618 1.00 94.44 198 VAL A N 1
ATOM 1489 C CA . VAL A 1 198 ? 10.456 -2.797 5.705 1.00 94.44 198 VAL A CA 1
ATOM 1490 C C . VAL A 1 198 ? 11.041 -4.200 5.462 1.00 94.44 198 VAL A C 1
ATOM 1492 O O . VAL A 1 198 ? 10.742 -4.790 4.423 1.00 94.44 198 VAL A O 1
ATOM 1495 N N . PRO A 1 199 ? 11.856 -4.769 6.373 1.00 94.69 199 PRO A N 1
ATOM 1496 C CA . PRO A 1 199 ? 12.416 -6.108 6.201 1.00 94.69 199 PRO A CA 1
ATOM 1497 C C . PRO A 1 199 ? 11.324 -7.179 6.124 1.00 94.69 199 PRO A C 1
ATOM 1499 O O . PRO A 1 199 ? 10.360 -7.145 6.892 1.00 94.69 199 PRO A O 1
ATOM 1502 N N . VAL A 1 200 ? 11.493 -8.162 5.236 1.00 95.19 200 VAL A N 1
ATOM 1503 C CA . VAL A 1 200 ? 10.523 -9.257 5.051 1.00 95.19 200 VAL A CA 1
ATOM 1504 C C . VAL A 1 200 ? 10.333 -10.045 6.346 1.00 95.19 200 VAL A C 1
ATOM 1506 O O . VAL A 1 200 ? 9.221 -10.451 6.669 1.00 95.19 200 VAL A O 1
ATOM 1509 N N . GLU A 1 201 ? 11.392 -10.218 7.134 1.00 95.38 201 GLU A N 1
ATOM 1510 C CA . GLU A 1 201 ? 11.345 -10.909 8.420 1.00 95.38 201 GLU A CA 1
ATOM 1511 C C . GLU A 1 201 ? 10.397 -10.225 9.418 1.00 95.38 201 GLU A C 1
ATOM 1513 O O . GLU A 1 201 ? 9.668 -10.912 10.135 1.00 95.38 201 GLU A O 1
ATOM 1518 N N . GLU A 1 202 ? 10.351 -8.889 9.421 1.00 95.69 202 GLU A N 1
ATOM 1519 C CA . GLU A 1 202 ? 9.453 -8.104 10.278 1.00 95.69 202 GLU A CA 1
ATOM 1520 C C . GLU A 1 202 ? 8.007 -8.137 9.763 1.00 95.69 202 GLU A C 1
ATOM 1522 O O . GLU A 1 202 ? 7.066 -8.230 10.553 1.00 95.69 202 GLU A O 1
ATOM 1527 N N . ILE A 1 203 ? 7.809 -8.159 8.439 1.00 96.62 203 ILE A N 1
ATOM 1528 C CA . ILE A 1 203 ? 6.486 -8.392 7.832 1.00 96.62 203 ILE A CA 1
ATOM 1529 C C . ILE A 1 203 ? 5.963 -9.774 8.243 1.00 96.62 203 ILE A C 1
ATOM 1531 O O . ILE A 1 203 ? 4.821 -9.910 8.687 1.00 96.62 203 ILE A O 1
ATOM 1535 N N . VAL A 1 204 ? 6.805 -10.808 8.149 1.00 97.75 204 VAL A N 1
ATOM 1536 C CA . VAL A 1 204 ? 6.479 -12.175 8.580 1.00 97.75 204 VAL A CA 1
ATOM 1537 C C . VAL A 1 204 ? 6.169 -12.222 10.074 1.00 97.75 204 VAL A C 1
ATOM 1539 O O . VAL A 1 204 ? 5.249 -12.936 10.481 1.00 97.75 204 VAL A O 1
ATOM 1542 N N . GLU A 1 205 ? 6.887 -11.464 10.901 1.00 97.62 205 GLU A N 1
ATOM 1543 C CA . GLU A 1 205 ? 6.552 -11.332 12.316 1.00 97.62 205 GLU A CA 1
ATOM 1544 C C . GLU A 1 205 ? 5.168 -10.693 12.499 1.00 97.62 205 GLU A C 1
ATOM 1546 O O . GLU A 1 205 ? 4.331 -11.274 13.189 1.00 97.62 205 GLU A O 1
ATOM 1551 N N . GLY A 1 206 ? 4.853 -9.594 11.807 1.00 97.69 206 GLY A N 1
ATOM 1552 C CA . GLY A 1 206 ? 3.513 -8.994 11.800 1.00 97.69 206 GLY A CA 1
ATOM 1553 C C . GLY A 1 206 ? 2.406 -9.977 11.388 1.00 97.69 206 GLY A C 1
ATOM 1554 O O . GLY A 1 206 ? 1.345 -10.030 12.015 1.00 97.69 206 GLY A O 1
ATOM 1555 N N . ILE A 1 207 ? 2.660 -10.834 10.392 1.00 98.38 207 ILE A N 1
ATOM 1556 C CA . ILE A 1 207 ? 1.718 -11.877 9.945 1.00 98.38 207 ILE A CA 1
ATOM 1557 C C . ILE A 1 207 ? 1.410 -12.878 11.068 1.00 98.38 207 ILE A C 1
ATOM 1559 O O . ILE A 1 207 ? 0.259 -13.313 11.210 1.00 98.38 207 ILE A O 1
ATOM 1563 N N . LYS A 1 208 ? 2.386 -13.237 11.911 1.00 98.31 208 LYS A N 1
ATOM 1564 C CA . LYS A 1 208 ? 2.128 -14.106 13.078 1.00 98.31 208 LYS A CA 1
ATOM 1565 C C . LYS A 1 208 ? 1.171 -13.455 14.079 1.00 98.31 208 LYS A C 1
ATOM 1567 O O . LYS A 1 208 ? 0.463 -14.176 14.777 1.00 98.31 208 LYS A O 1
ATOM 1572 N N . HIS A 1 209 ? 1.092 -12.124 14.086 1.00 98.25 209 HIS A N 1
ATOM 1573 C CA . HIS A 1 209 ? 0.280 -11.320 15.002 1.00 98.25 209 HIS A CA 1
ATOM 1574 C C . HIS A 1 209 ? -0.844 -10.565 14.285 1.00 98.25 209 HIS A C 1
ATOM 1576 O O . HIS A 1 209 ? -1.127 -9.417 14.589 1.00 98.25 209 HIS A O 1
ATOM 1582 N N . GLY A 1 210 ? -1.511 -11.204 13.324 1.00 97.94 210 GLY A N 1
ATOM 1583 C CA . GLY A 1 210 ? -2.790 -10.708 12.806 1.00 97.94 210 GLY A CA 1
ATOM 1584 C C . GLY A 1 210 ? -2.728 -9.871 11.532 1.00 97.94 210 GLY A C 1
ATOM 1585 O O . GLY A 1 210 ? -3.792 -9.564 10.998 1.00 97.94 210 GLY A O 1
ATOM 1586 N N . VAL A 1 211 ? -1.545 -9.565 10.990 1.00 98.62 211 VAL A N 1
ATOM 1587 C CA . VAL A 1 211 ? -1.439 -8.932 9.663 1.00 98.62 211 VAL A CA 1
ATOM 1588 C C . VAL A 1 211 ? -1.876 -9.914 8.573 1.00 98.62 211 VAL A C 1
ATOM 1590 O O . VAL A 1 211 ? -1.440 -11.071 8.543 1.00 98.62 211 VAL A O 1
ATOM 1593 N N . ARG A 1 212 ? -2.777 -9.464 7.691 1.00 98.62 212 ARG A N 1
ATOM 1594 C CA . ARG A 1 212 ? -3.359 -10.263 6.592 1.00 98.62 212 ARG A CA 1
ATOM 1595 C C . ARG A 1 212 ? -3.306 -9.578 5.226 1.00 98.62 212 ARG A C 1
ATOM 1597 O O . ARG A 1 212 ? -3.473 -10.263 4.223 1.00 98.62 212 ARG A O 1
ATOM 1604 N N . LYS A 1 213 ? -3.038 -8.271 5.181 1.00 98.69 213 LYS A N 1
ATOM 1605 C CA . LYS A 1 213 ? -2.773 -7.504 3.956 1.00 98.69 213 LYS A CA 1
ATOM 1606 C C . LYS A 1 213 ? -1.501 -6.681 4.154 1.00 98.69 213 LYS A C 1
ATOM 1608 O O . LYS A 1 213 ? -1.321 -6.061 5.200 1.00 98.69 213 LYS A O 1
ATOM 1613 N N . VAL A 1 214 ? -0.618 -6.718 3.162 1.00 98.25 214 VAL A N 1
ATOM 1614 C CA . VAL A 1 214 ? 0.662 -6.001 3.146 1.00 98.25 214 VAL A CA 1
ATOM 1615 C C . VAL A 1 214 ? 0.714 -5.219 1.840 1.00 98.25 214 VAL A C 1
ATOM 1617 O O . VAL A 1 214 ? 0.711 -5.824 0.768 1.00 98.25 214 VAL A O 1
ATOM 1620 N N . ASN A 1 215 ? 0.718 -3.890 1.918 1.00 97.88 215 ASN A N 1
ATOM 1621 C CA . ASN A 1 215 ? 0.745 -3.041 0.729 1.00 97.88 215 ASN A CA 1
ATOM 1622 C C . ASN A 1 215 ? 2.188 -2.923 0.213 1.00 97.88 215 ASN A C 1
ATOM 1624 O O . ASN A 1 215 ? 3.081 -2.453 0.928 1.00 97.88 215 ASN A O 1
ATOM 1628 N N . ILE A 1 216 ? 2.404 -3.334 -1.040 1.00 97.00 216 ILE A N 1
ATOM 1629 C CA . ILE A 1 216 ? 3.692 -3.290 -1.740 1.00 97.00 216 ILE A CA 1
ATOM 1630 C C . ILE A 1 216 ? 3.467 -2.648 -3.110 1.00 97.00 216 ILE A C 1
ATOM 1632 O O . ILE A 1 216 ? 2.718 -3.180 -3.924 1.00 97.00 216 ILE A O 1
ATOM 1636 N N . ASP A 1 217 ? 4.158 -1.540 -3.375 1.00 96.75 217 ASP A N 1
ATOM 1637 C CA . ASP A 1 217 ? 4.150 -0.879 -4.687 1.00 96.75 217 ASP A CA 1
ATOM 1638 C C . ASP A 1 217 ? 5.573 -0.496 -5.108 1.00 96.75 217 ASP A C 1
ATOM 1640 O O . ASP A 1 217 ? 6.083 -0.972 -6.126 1.00 96.75 217 ASP A O 1
ATOM 1644 N N . THR A 1 218 ? 6.272 0.271 -4.265 1.00 95.69 218 THR A N 1
ATOM 1645 C CA . THR A 1 218 ? 7.637 0.759 -4.519 1.00 95.69 218 THR A CA 1
ATOM 1646 C C . THR A 1 218 ? 8.584 -0.318 -5.053 1.00 95.69 218 THR A C 1
ATOM 1648 O O . THR A 1 218 ? 9.358 -0.040 -5.967 1.00 95.69 218 THR A O 1
ATOM 1651 N N . ASP A 1 219 ? 8.515 -1.549 -4.548 1.00 97.81 219 ASP A N 1
ATOM 1652 C CA . ASP A 1 219 ? 9.398 -2.634 -4.997 1.00 97.81 219 ASP A CA 1
ATOM 1653 C C . ASP A 1 219 ? 9.177 -2.992 -6.472 1.00 97.81 219 ASP A C 1
ATOM 1655 O O . ASP A 1 219 ? 10.141 -3.182 -7.216 1.00 97.81 219 ASP A O 1
ATOM 1659 N N . LEU A 1 220 ? 7.921 -2.993 -6.929 1.00 98.44 220 LEU A N 1
ATOM 1660 C CA . LEU A 1 220 ? 7.569 -3.222 -8.330 1.00 98.44 220 LEU A CA 1
ATOM 1661 C C . LEU A 1 220 ? 8.018 -2.047 -9.207 1.00 98.44 220 LEU A C 1
ATOM 1663 O O . LEU A 1 220 ? 8.552 -2.264 -10.300 1.00 98.44 220 LEU A O 1
ATOM 1667 N N . ARG A 1 221 ? 7.886 -0.805 -8.713 1.00 97.88 221 ARG A N 1
ATOM 1668 C CA . ARG A 1 221 ? 8.394 0.401 -9.397 1.00 97.88 221 ARG A CA 1
ATOM 1669 C C . ARG A 1 221 ? 9.910 0.333 -9.586 1.00 97.88 221 ARG A C 1
ATOM 1671 O O . ARG A 1 221 ? 10.403 0.597 -10.688 1.00 97.88 221 ARG A O 1
ATOM 1678 N N . LEU A 1 222 ? 10.649 -0.047 -8.542 1.00 97.94 222 LEU A N 1
ATOM 1679 C CA . LEU A 1 222 ? 12.108 -0.190 -8.568 1.00 97.94 222 LEU A CA 1
ATOM 1680 C C . LEU A 1 222 ? 12.546 -1.319 -9.506 1.00 97.94 222 LEU A C 1
ATOM 1682 O O . LEU A 1 222 ? 13.386 -1.090 -10.378 1.00 97.94 222 LEU A O 1
ATOM 1686 N N . ALA A 1 223 ? 11.941 -2.502 -9.393 1.00 98.50 223 ALA A N 1
ATOM 1687 C CA . ALA A 1 223 ? 12.259 -3.646 -10.243 1.00 98.50 223 ALA A CA 1
ATOM 1688 C C . ALA A 1 223 ? 12.006 -3.346 -11.728 1.00 98.50 223 ALA A C 1
ATOM 1690 O O . ALA A 1 223 ? 12.874 -3.562 -12.578 1.00 98.50 223 ALA A O 1
ATOM 1691 N N . SER A 1 224 ? 10.848 -2.757 -12.040 1.00 98.62 224 SER A N 1
ATOM 1692 C CA . SER A 1 224 ? 10.492 -2.323 -13.393 1.00 98.62 224 SER A CA 1
ATOM 1693 C C . SER A 1 224 ? 11.482 -1.286 -13.940 1.00 98.62 224 SER A C 1
ATOM 1695 O O . SER A 1 224 ? 12.035 -1.452 -15.033 1.00 98.62 224 SER A O 1
ATOM 1697 N N . THR A 1 225 ? 11.783 -0.248 -13.153 1.00 98.38 225 THR A N 1
ATOM 1698 C CA . THR A 1 225 ? 12.699 0.831 -13.551 1.00 98.38 225 THR A CA 1
ATOM 1699 C C . THR A 1 225 ? 14.118 0.314 -13.780 1.00 98.38 225 THR A C 1
ATOM 1701 O O . THR A 1 225 ? 14.741 0.639 -14.794 1.00 98.38 225 THR A O 1
ATOM 1704 N N . GLY A 1 226 ? 14.638 -0.508 -12.868 1.00 98.38 226 GLY A N 1
ATOM 1705 C CA . GLY A 1 226 ? 15.974 -1.087 -12.976 1.00 98.38 226 GLY A CA 1
ATOM 1706 C C . GLY A 1 226 ? 16.110 -2.013 -14.183 1.00 98.38 226 GLY A C 1
ATOM 1707 O O . GLY A 1 226 ? 17.078 -1.896 -14.939 1.00 98.38 226 GLY A O 1
ATOM 1708 N N . ALA A 1 227 ? 15.122 -2.883 -14.416 1.00 98.44 227 ALA A N 1
ATOM 1709 C CA . ALA A 1 227 ? 15.110 -3.788 -15.563 1.00 98.44 227 ALA A CA 1
ATOM 1710 C C . ALA A 1 227 ? 15.125 -3.023 -16.894 1.00 98.44 227 ALA A C 1
ATOM 1712 O O . ALA A 1 227 ? 15.921 -3.338 -17.785 1.00 98.44 227 ALA A O 1
ATOM 1713 N N . MET A 1 228 ? 14.301 -1.976 -17.005 1.00 98.00 228 MET A N 1
ATOM 1714 C CA . MET A 1 228 ? 14.237 -1.136 -18.198 1.00 98.00 228 MET A CA 1
ATOM 1715 C C . MET A 1 228 ? 15.552 -0.383 -18.441 1.00 98.00 228 MET A C 1
ATOM 1717 O O . MET A 1 228 ? 16.091 -0.446 -19.548 1.00 98.00 228 MET A O 1
ATOM 1721 N N . ARG A 1 229 ? 16.108 0.271 -17.408 1.00 98.19 229 ARG A N 1
ATOM 1722 C CA . ARG A 1 229 ? 17.386 1.002 -17.495 1.00 98.19 229 ARG A CA 1
ATOM 1723 C C . ARG A 1 229 ? 18.534 0.105 -17.944 1.00 98.19 229 ARG A C 1
ATOM 1725 O O . ARG A 1 229 ? 19.282 0.470 -18.850 1.00 98.19 229 ARG A O 1
ATOM 1732 N N . ARG A 1 230 ? 18.641 -1.087 -17.350 1.00 98.38 230 ARG A N 1
ATOM 1733 C CA . ARG A 1 230 ? 19.655 -2.084 -17.708 1.00 98.38 230 ARG A CA 1
ATOM 1734 C C . ARG A 1 230 ? 19.559 -2.482 -19.179 1.00 98.38 230 ARG A C 1
ATOM 1736 O O . ARG A 1 230 ? 20.573 -2.458 -19.873 1.00 98.38 230 ARG A O 1
ATOM 1743 N N . LEU A 1 231 ? 18.360 -2.818 -19.663 1.00 97.38 231 LEU A N 1
ATOM 1744 C CA . LEU A 1 231 ? 18.181 -3.250 -21.051 1.00 97.38 231 LEU A CA 1
ATOM 1745 C C . LEU A 1 231 ? 18.502 -2.125 -22.044 1.00 97.38 231 LEU A C 1
ATOM 1747 O O . LEU A 1 231 ? 19.209 -2.366 -23.018 1.00 97.38 231 LEU A O 1
ATOM 1751 N N . MET A 1 232 ? 18.030 -0.901 -21.783 1.00 97.12 232 MET A N 1
ATOM 1752 C CA . MET A 1 232 ? 18.298 0.260 -22.643 1.00 97.12 232 MET A CA 1
ATOM 1753 C C . MET A 1 232 ? 19.793 0.562 -22.762 1.00 97.12 232 MET A C 1
ATOM 1755 O O . MET A 1 232 ? 20.274 0.872 -23.850 1.00 97.12 232 MET A O 1
ATOM 1759 N N . ALA A 1 233 ? 20.540 0.441 -21.664 1.00 97.81 233 ALA A N 1
ATOM 1760 C CA . ALA A 1 233 ? 21.980 0.670 -21.671 1.00 97.81 233 ALA A CA 1
ATOM 1761 C C . ALA A 1 233 ? 22.760 -0.439 -22.398 1.00 97.81 233 ALA A C 1
ATOM 1763 O O . ALA A 1 233 ? 23.742 -0.155 -23.080 1.00 97.81 233 ALA A O 1
ATOM 1764 N N . GLN A 1 234 ? 22.340 -1.699 -22.254 1.00 97.62 234 GLN A N 1
ATOM 1765 C CA . GLN A 1 234 ? 23.027 -2.845 -22.860 1.00 97.62 234 GLN A CA 1
ATOM 1766 C C . GLN A 1 234 ? 22.702 -3.012 -24.350 1.00 97.62 234 GLN A C 1
ATOM 1768 O O . GLN A 1 234 ? 23.564 -3.437 -25.119 1.00 97.62 234 GLN A O 1
ATOM 1773 N N . ASN A 1 235 ? 21.489 -2.635 -24.768 1.00 97.56 235 ASN A N 1
ATOM 1774 C CA . ASN A 1 235 ? 20.985 -2.837 -26.124 1.00 97.56 235 ASN A CA 1
ATOM 1775 C C . ASN A 1 235 ? 20.537 -1.502 -26.754 1.00 97.56 235 ASN A C 1
ATOM 1777 O O . ASN A 1 235 ? 19.347 -1.314 -27.005 1.00 97.56 235 ASN A O 1
ATOM 1781 N N . PRO A 1 236 ? 21.461 -0.575 -27.069 1.00 96.81 236 PRO A N 1
ATOM 1782 C CA . PRO A 1 236 ? 21.118 0.781 -27.519 1.00 96.81 236 PRO A CA 1
ATOM 1783 C C . PRO A 1 236 ? 20.395 0.840 -28.875 1.00 96.81 236 PRO A C 1
ATOM 1785 O O . PRO A 1 236 ? 19.821 1.867 -29.223 1.00 96.81 236 PRO A O 1
ATOM 1788 N N . SER A 1 237 ? 20.441 -0.236 -29.666 1.00 97.88 237 SER A N 1
ATOM 1789 C CA . SER A 1 237 ? 19.718 -0.345 -30.937 1.00 97.88 237 SER A CA 1
ATOM 1790 C C . SER A 1 237 ? 18.301 -0.897 -30.790 1.00 97.88 237 SER A C 1
ATOM 1792 O O . SER A 1 237 ? 17.556 -0.889 -31.767 1.00 97.88 237 SER A O 1
ATOM 1794 N N . GLU A 1 238 ? 17.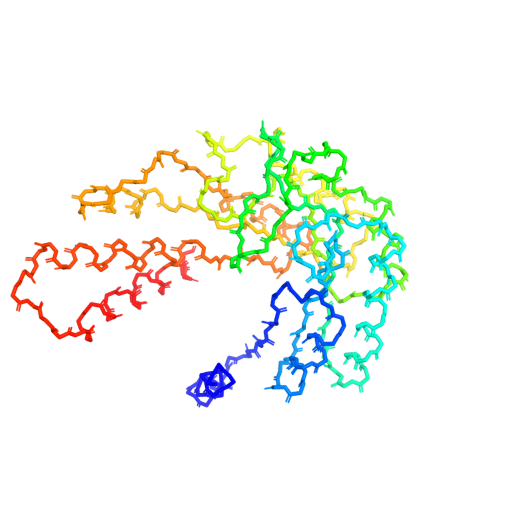949 -1.449 -29.626 1.00 97.62 238 GLU A N 1
ATOM 1795 C CA . GLU A 1 238 ? 16.608 -1.970 -29.379 1.00 97.62 238 GLU A CA 1
ATOM 1796 C C . GLU A 1 238 ? 15.636 -0.803 -29.196 1.00 97.62 238 GLU A C 1
ATOM 1798 O O . GLU A 1 238 ? 15.905 0.146 -28.463 1.00 97.62 238 GLU A O 1
ATOM 1803 N N . PHE A 1 239 ? 14.502 -0.868 -29.879 1.00 96.88 239 PHE A N 1
ATOM 1804 C CA . PHE A 1 239 ? 13.479 0.177 -29.858 1.00 96.88 239 PHE A CA 1
ATOM 1805 C C . PHE A 1 239 ? 12.071 -0.402 -29.736 1.00 96.88 239 PHE A C 1
ATOM 1807 O O . PHE A 1 239 ? 11.117 0.362 -29.609 1.00 96.88 239 PHE A O 1
ATOM 1814 N N . ASP A 1 240 ? 11.919 -1.730 -29.777 1.00 98.06 240 ASP A N 1
ATOM 1815 C CA . ASP A 1 240 ? 10.644 -2.407 -29.596 1.00 98.06 240 ASP A CA 1
ATOM 1816 C C . ASP A 1 240 ? 10.226 -2.348 -28.117 1.00 98.06 240 ASP A C 1
ATOM 1818 O O . ASP A 1 240 ? 10.818 -3.045 -27.283 1.00 98.06 240 ASP A O 1
ATOM 1822 N N . PRO A 1 241 ? 9.166 -1.590 -27.764 1.00 97.81 241 PRO A N 1
ATOM 1823 C CA . PRO A 1 241 ? 8.713 -1.439 -26.381 1.00 97.81 241 PRO A CA 1
ATOM 1824 C C . PRO A 1 241 ? 8.453 -2.777 -25.682 1.00 97.81 241 PRO A C 1
ATOM 1826 O O . PRO A 1 241 ? 8.666 -2.911 -24.478 1.00 97.81 241 PRO A O 1
ATOM 1829 N N . ARG A 1 242 ? 8.039 -3.801 -26.440 1.00 98.06 242 ARG A N 1
ATOM 1830 C CA . ARG A 1 242 ? 7.717 -5.131 -25.905 1.00 98.06 242 ARG A CA 1
ATOM 1831 C C . ARG A 1 242 ? 8.927 -5.812 -25.276 1.00 98.06 242 ARG A C 1
ATOM 1833 O O . ARG A 1 242 ? 8.753 -6.602 -24.355 1.00 98.06 242 ARG A O 1
ATOM 1840 N N . LYS A 1 243 ? 10.142 -5.529 -25.754 1.00 97.94 243 LYS A N 1
ATOM 1841 C CA . LYS A 1 243 ? 11.374 -6.089 -25.181 1.00 97.94 243 LYS A CA 1
ATOM 1842 C C . LYS A 1 243 ? 11.647 -5.509 -23.801 1.00 97.94 243 LYS A C 1
ATOM 1844 O O . LYS A 1 243 ? 11.931 -6.264 -22.879 1.00 97.94 243 LYS A O 1
ATOM 1849 N N . PHE A 1 244 ? 11.460 -4.202 -23.643 1.00 96.31 244 PHE A N 1
ATOM 1850 C CA . PHE A 1 244 ? 11.607 -3.518 -22.359 1.00 96.31 244 PHE A CA 1
ATOM 1851 C C . PHE A 1 244 ? 10.537 -3.961 -21.366 1.00 96.31 244 PHE A C 1
ATOM 1853 O O . PHE A 1 244 ? 10.874 -4.445 -20.290 1.00 96.31 244 PHE A O 1
ATOM 1860 N N . PHE A 1 245 ? 9.260 -3.890 -21.751 1.00 97.69 245 PHE A N 1
ATOM 1861 C CA . PHE A 1 245 ? 8.164 -4.316 -20.879 1.00 97.69 245 PHE A CA 1
ATOM 1862 C C . PHE A 1 245 ? 8.189 -5.820 -20.581 1.00 97.69 245 PHE A C 1
ATOM 1864 O O . PHE A 1 245 ? 7.781 -6.242 -19.506 1.00 97.69 245 PHE A O 1
ATOM 1871 N N . GLY A 1 246 ? 8.719 -6.645 -21.487 1.00 98.06 246 GLY A N 1
ATOM 1872 C CA . GLY A 1 246 ? 8.936 -8.065 -21.222 1.00 98.06 246 GLY A CA 1
ATOM 1873 C C . GLY A 1 246 ? 9.908 -8.309 -20.063 1.00 98.06 246 GLY A C 1
ATOM 1874 O O . GLY A 1 246 ? 9.671 -9.198 -19.248 1.00 98.06 246 GLY A O 1
ATOM 1875 N N . GLU A 1 247 ? 10.972 -7.510 -19.952 1.00 98.19 247 GLU A N 1
ATOM 1876 C CA . GLU A 1 247 ? 11.911 -7.596 -18.827 1.00 98.19 247 GLU A CA 1
ATOM 1877 C C . GLU A 1 247 ? 11.335 -7.000 -17.539 1.00 98.19 247 GLU A C 1
ATOM 1879 O O . GLU A 1 247 ? 11.571 -7.554 -16.466 1.00 98.19 247 GLU A O 1
ATOM 1884 N N . THR A 1 248 ? 10.530 -5.934 -17.620 1.00 98.44 248 THR A N 1
ATOM 1885 C CA . THR A 1 248 ? 9.873 -5.388 -16.421 1.00 98.44 248 THR A CA 1
ATOM 1886 C C . THR A 1 248 ? 8.849 -6.358 -15.839 1.00 98.44 248 THR A C 1
ATOM 1888 O O . THR A 1 248 ? 8.807 -6.530 -14.625 1.00 98.44 248 THR A O 1
ATOM 1891 N N . VAL A 1 249 ? 8.071 -7.049 -16.681 1.00 98.31 249 VAL A N 1
ATOM 1892 C CA . VAL A 1 249 ? 7.118 -8.080 -16.238 1.00 98.31 249 VAL A CA 1
ATOM 1893 C C . VAL A 1 249 ? 7.835 -9.222 -15.520 1.00 98.31 249 VAL A C 1
ATOM 1895 O O . VAL A 1 249 ? 7.358 -9.667 -14.480 1.00 98.31 249 VAL A O 1
ATOM 1898 N N . LYS A 1 250 ? 8.989 -9.681 -16.027 1.00 98.31 250 LYS A N 1
ATOM 1899 C CA . LYS A 1 250 ? 9.799 -10.705 -15.342 1.00 98.31 250 LYS A CA 1
ATOM 1900 C C . LYS A 1 250 ? 10.295 -10.208 -13.986 1.00 98.31 250 LYS A C 1
ATOM 1902 O O . LYS A 1 250 ? 10.068 -10.875 -12.989 1.00 98.31 250 LYS A O 1
ATOM 1907 N N . ALA A 1 251 ? 10.891 -9.017 -13.950 1.00 98.50 251 ALA A N 1
ATOM 1908 C CA . ALA A 1 251 ? 11.430 -8.435 -12.725 1.00 98.50 251 ALA A CA 1
ATOM 1909 C C . ALA A 1 251 ? 10.353 -8.240 -11.643 1.00 98.50 251 ALA A C 1
ATOM 1911 O O . ALA A 1 251 ? 10.554 -8.629 -10.499 1.00 98.50 251 ALA A O 1
ATOM 1912 N N . MET A 1 252 ? 9.188 -7.692 -12.008 1.00 98.62 252 MET A N 1
ATOM 1913 C CA . MET A 1 252 ? 8.057 -7.536 -11.086 1.00 98.62 252 MET A CA 1
ATOM 1914 C C . MET A 1 252 ? 7.493 -8.888 -10.634 1.00 98.62 252 MET A C 1
ATOM 1916 O O . MET A 1 252 ? 7.167 -9.052 -9.464 1.00 98.62 252 MET A O 1
ATOM 1920 N N . ARG A 1 253 ? 7.409 -9.878 -11.534 1.00 98.25 253 ARG A N 1
ATOM 1921 C CA . ARG A 1 253 ? 6.981 -11.237 -11.178 1.00 98.25 253 ARG A CA 1
ATOM 1922 C C . ARG A 1 253 ? 7.914 -11.870 -10.148 1.00 98.25 253 ARG A C 1
ATOM 1924 O O . ARG A 1 253 ? 7.415 -12.509 -9.229 1.00 98.25 253 ARG A O 1
ATOM 1931 N N . ASP A 1 254 ? 9.224 -11.716 -10.312 1.00 97.88 254 ASP A N 1
ATOM 1932 C CA . ASP A 1 254 ? 10.208 -12.286 -9.390 1.00 97.88 254 ASP A CA 1
ATOM 1933 C C . ASP A 1 254 ? 10.079 -11.659 -7.992 1.00 97.88 254 ASP A C 1
ATOM 1935 O O . ASP A 1 254 ? 10.124 -12.387 -7.006 1.00 97.88 254 ASP A O 1
ATOM 1939 N N . VAL A 1 255 ? 9.792 -10.351 -7.905 1.00 97.06 255 VAL A N 1
ATOM 1940 C CA . VAL A 1 255 ? 9.450 -9.683 -6.633 1.00 97.06 255 VAL A CA 1
ATOM 1941 C C . VAL A 1 255 ? 8.179 -10.265 -6.009 1.00 97.06 255 VAL A C 1
ATOM 1943 O O . VAL A 1 255 ? 8.161 -10.507 -4.813 1.00 97.06 255 VAL A O 1
ATOM 1946 N N . CYS A 1 256 ? 7.127 -10.531 -6.791 1.00 96.94 256 CYS A N 1
ATOM 1947 C CA . CYS A 1 256 ? 5.890 -11.121 -6.260 1.00 96.94 256 CYS A CA 1
ATOM 1948 C C . CYS A 1 256 ? 6.037 -12.583 -5.792 1.00 96.94 256 CYS A C 1
ATOM 1950 O O . CYS A 1 256 ? 5.157 -13.078 -5.090 1.00 96.94 256 CYS A O 1
ATOM 1952 N N . ILE A 1 257 ? 7.067 -13.304 -6.250 1.00 95.50 257 ILE A N 1
ATOM 1953 C CA . ILE A 1 257 ? 7.326 -14.706 -5.875 1.00 95.50 257 ILE A CA 1
ATOM 1954 C C . ILE A 1 257 ? 8.208 -14.807 -4.625 1.00 95.50 257 ILE A C 1
ATOM 1956 O O . ILE A 1 257 ? 8.075 -15.787 -3.889 1.00 95.50 257 ILE A O 1
ATOM 1960 N N . ALA A 1 258 ? 9.133 -13.859 -4.456 1.00 77.38 258 ALA A N 1
ATOM 1961 C CA . ALA A 1 258 ? 10.129 -13.827 -3.385 1.00 77.38 258 ALA A CA 1
ATOM 1962 C C . ALA A 1 258 ? 9.497 -13.652 -1.996 1.00 77.38 258 ALA A C 1
ATOM 1964 O O . ALA A 1 258 ? 10.012 -14.309 -1.062 1.00 77.38 258 ALA A O 1
#

Sequence (258 aa):
FLRHLILAAIEEFPHIPVCMHQDHGTSPDVCQRSIQLGFSSVMMDGSLGEDGKTPTDYEYNVRVTQQTVAMAHACGVSVEGELGCLGSLETGMAGEEDGIGAEGVLDHSQMLTDPEEAADFVKKTQVDALAIAIGTSHGAYKFTKPPTGDVLAIDRIKEIHKRIPNTHLVMHGSSSVPQEWLAIINQYGGDIKETYGVPVEEIVEGIKHGVRKVNIDTDLRLASTGAMRRLMAQNPSEFDPRKFFGETVKAMRDVCIA

pLDDT: mean 94.71, std 6.29, range [56.91, 98.94]

InterPro domains:
  IPR000771 Fructose-bisphosphate aldolase, class-II [PF01116] (2-256)
  IPR000771 Fructose-bisphosphate aldolase, class-II [PIRSF001359] (11-256)
  IPR000771 Fructose-bisphosphate aldolase, class-II [PS00602] (13-25)
  IPR000771 Fructose-bisphosphate aldolase, class-II [PS00806] (79-90)
  IPR000771 Fructose-bisphosphate aldolase, class-II [TIGR00167] (2-256)
  IPR000771 Fructose-bisphosphate aldolase, class-II [cd00947] (1-257)
  IPR006412 Fructose-bisphosphate aldolase, class II, Calvin cycle subtype [TIGR01521] (1-258)
  IPR013785 Aldolase-type TIM barrel [G3DSA:3.20.20.70] (1-258)

Secondary structure (DSSP, 8-state):
-HHHHHHHHHHH-TTS----EEEEE-SHHHHHHHHHTT-SEEEE-TTB-TTS-SB--HHHHHHHHHHHHHHHHTTT-EEEEEES----TTTS----BTTBS--SPPPTTTSB--HHHHHHHHHHH--SEEEE-BS--SSS-SBSSSPPTTTS-HHHHHHHHHHSTTSEEEE-S-----HHHHHHHHHTT------B---HHHHHHHHHTTEEEE---HHHHHHHHHHHHHHHHH-TT---HHHHHHHHHHHHHHHHH-

Organism: NCBI:txid412755

Solvent-accessible surface area (backbone atoms only — not comparable to full-atom values): 13251 Å² total; per-residue (Å²): 109,70,59,57,55,53,51,50,50,43,69,76,39,73,88,56,92,80,82,47,66,43,76,71,18,37,41,52,67,53,37,52,52,41,47,76,64,66,36,51,24,32,21,36,31,26,32,29,34,73,77,29,24,47,76,51,54,70,70,59,20,47,51,47,31,31,55,37,33,60,61,31,54,77,71,72,25,46,30,32,33,39,42,41,37,53,12,15,69,88,74,26,37,12,52,50,51,100,74,35,34,45,70,65,75,53,54,74,73,42,20,38,44,51,43,67,57,51,42,52,46,45,68,72,30,62,51,63,28,40,33,52,16,39,21,36,13,27,60,62,77,40,29,86,49,82,72,49,72,90,44,38,35,60,67,53,43,45,51,30,24,73,64,38,73,86,51,34,28,27,41,56,46,44,27,44,45,59,63,69,34,54,52,43,25,40,72,45,79,43,87,74,76,85,50,21,32,41,55,66,68,57,52,53,51,38,43,78,37,38,38,76,44,72,43,70,54,52,41,45,56,40,26,26,50,18,39,34,36,46,48,50,70,75,38,75,84,67,78,60,64,64,63,43,53,53,42,18,53,50,40,31,49,52,62,76,72,108

Mean predicted aligned error: 3.48 Å

Radius of gyration: 19.09 Å; Cα contacts (8 Å, |Δi|>4): 500; chains: 1; bounding box: 50×40×54 Å